Protein AF-0000000073521750 (afdb_homodimer)

pLDDT: mean 80.29, std 22.06, range [26.22, 98.88]

Secondary structure (DSSP, 8-state):
-HHHHHHHHHHHHHHHHHHHHHHHHHHHHHHHTT-S-TT--HHHHHHHHHHHHHHHHHHHHHHHHHHHHHHHHHHHHHHHHHHHHHS--HHHHHHHHHHHHHHHHHHHGGGSSGGG----------/-HHHHHHHHHHHHHHHHHHHHHHHHHHHHHHHTT-S-TT--HHHHHHHHHHHHHHHHHHHHHHHHHHHHHHHHHHHHHHHHHHHHHS--HHHHHHHHHHHHHHHHHHHGGGSSGGGG---------

Sequence (252 aa):
MGTNHQSEGNWTFKHAKLKAKIELMQKNQRNLMGEDLDSMSIKELLNLEQQIETALRRLRLKKDKTLQDKNNLLLKEIKGKEKVVEQPRVDQQTQESMVSFQLNLGLASHVTLGLHKSCSLNWVDPMGTNHQSEGNWTFKHAKLKAKIELMQKNQRNLMGEDLDSMSIKELLNLEQQIETALRRLRLKKDKTLQDKNNLLLKEIKGKEKVVEQPRVDQQTQESMVSFQLNLGLASHVTLGLHKSCSLNWVDP

InterPro domains:
  IPR002487 Transcription factor, K-box [PF01486] (5-76)
  IPR002487 Transcription factor, K-box [PS51297] (8-102)

Structure (mmCIF, N/CA/C/O backbone):
data_AF-0000000073521750-model_v1
#
loop_
_entity.id
_entity.type
_entity.pdbx_description
1 polymer 'K-box domain-containing protein'
#
loop_
_atom_site.group_PDB
_atom_site.id
_atom_site.type_symbol
_atom_site.label_atom_id
_atom_site.label_alt_id
_atom_site.label_comp_id
_atom_site.label_asym_id
_atom_site.label_entity_id
_atom_site.label_seq_id
_atom_site.pdbx_PDB_ins_code
_atom_site.Cartn_x
_atom_site.Cartn_y
_atom_site.Cartn_z
_atom_site.occupancy
_atom_site.B_iso_or_equiv
_atom_site.auth_seq_id
_atom_site.auth_comp_id
_atom_site.auth_asym_id
_atom_site.auth_atom_id
_atom_site.pdbx_PDB_model_num
ATOM 1 N N . MET A 1 1 ? -48 -10.359 0.034 1 41.91 1 MET A N 1
ATOM 2 C CA . MET A 1 1 ? -46.969 -11.141 0.734 1 41.91 1 MET A CA 1
ATOM 3 C C . MET A 1 1 ? -45.688 -11.195 -0.069 1 41.91 1 MET A C 1
ATOM 5 O O . MET A 1 1 ? -44.656 -11.648 0.432 1 41.91 1 MET A O 1
ATOM 9 N N . GLY A 1 2 ? -45.75 -11.094 -1.42 1 52.44 2 GLY A N 1
ATOM 10 C CA . GLY A 1 2 ? -44.719 -11.297 -2.404 1 52.44 2 GLY A CA 1
ATOM 11 C C . GLY A 1 2 ? -43.688 -10.18 -2.43 1 52.44 2 GLY A C 1
ATOM 12 O O . GLY A 1 2 ? -42.531 -10.383 -2.822 1 52.44 2 GLY A O 1
ATOM 13 N N . THR A 1 3 ? -44.188 -9 -2.184 1 54.94 3 THR A N 1
ATOM 14 C CA . THR A 1 3 ? -43.344 -7.812 -2.354 1 54.94 3 THR A CA 1
ATOM 15 C C . THR A 1 3 ? -42.281 -7.742 -1.271 1 54.94 3 THR A C 1
ATOM 17 O O . THR A 1 3 ? -41.156 -7.25 -1.515 1 54.94 3 THR A O 1
ATOM 20 N N . ASN A 1 4 ? -42.719 -8.273 -0.075 1 60.66 4 ASN A N 1
ATOM 21 C CA . ASN A 1 4 ? -41.781 -8.219 1.038 1 60.66 4 ASN A CA 1
ATOM 22 C C . ASN A 1 4 ? -40.594 -9.148 0.815 1 60.66 4 ASN A C 1
ATOM 24 O O . ASN A 1 4 ? -39.469 -8.812 1.181 1 60.66 4 ASN A O 1
ATOM 28 N N . HIS A 1 5 ? -41.031 -10.289 0.204 1 63.75 5 HIS A N 1
ATOM 29 C CA . HIS A 1 5 ? -40 -11.289 -0.043 1 63.75 5 HIS A CA 1
ATOM 30 C C . HIS A 1 5 ? -38.969 -10.789 -1.079 1 63.75 5 HIS A C 1
ATOM 32 O O . HIS A 1 5 ? -37.781 -10.977 -0.916 1 63.75 5 HIS A O 1
ATOM 38 N N . GLN A 1 6 ? -39.625 -10.023 -2.104 1 68.31 6 GLN A N 1
ATOM 39 C CA . GLN A 1 6 ? -38.75 -9.516 -3.17 1 68.31 6 GLN A CA 1
ATOM 40 C C . GLN A 1 6 ? -37.812 -8.445 -2.646 1 68.31 6 GLN A C 1
ATOM 42 O O . GLN A 1 6 ? -36.625 -8.422 -3.016 1 68.31 6 GLN A O 1
ATOM 47 N N . SER A 1 7 ? -38.344 -7.734 -1.596 1 76.81 7 SER A N 1
ATOM 48 C CA . SER A 1 7 ? -37.531 -6.652 -1.062 1 76.81 7 SER A CA 1
ATOM 49 C C . SER A 1 7 ? -36.375 -7.199 -0.209 1 76.81 7 SER A C 1
ATOM 51 O O . SER A 1 7 ? -35.25 -6.738 -0.319 1 76.81 7 SER A O 1
ATOM 53 N N . GLU A 1 8 ? -36.75 -8.258 0.492 1 78.69 8 GLU A N 1
ATOM 54 C CA . GLU A 1 8 ? -35.719 -8.859 1.345 1 78.69 8 GLU A CA 1
ATOM 55 C C . GLU A 1 8 ? -34.625 -9.523 0.512 1 78.69 8 GLU A C 1
ATOM 57 O O . GLU A 1 8 ? -33.469 -9.438 0.846 1 78.69 8 GLU A O 1
ATOM 62 N N . GLY A 1 9 ? -35.094 -10.133 -0.567 1 81.69 9 GLY A N 1
ATOM 63 C CA . GLY A 1 9 ? -34.125 -10.742 -1.476 1 81.69 9 GLY A CA 1
ATOM 64 C C . GLY A 1 9 ? -33.188 -9.742 -2.107 1 81.69 9 GLY A C 1
ATOM 65 O O . GLY A 1 9 ? -31.984 -9.992 -2.199 1 81.69 9 GLY A O 1
ATOM 66 N N . ASN A 1 10 ? -33.781 -8.648 -2.451 1 88.25 10 ASN A N 1
ATOM 67 C CA . ASN A 1 10 ? -32.969 -7.598 -3.037 1 88.25 10 ASN A CA 1
ATOM 68 C C . ASN A 1 10 ? -31.906 -7.105 -2.057 1 88.25 10 ASN A C 1
ATOM 70 O O . ASN A 1 10 ? -30.734 -6.941 -2.426 1 88.25 10 ASN A O 1
ATOM 74 N N . TRP A 1 11 ? -32.25 -6.926 -0.824 1 90.12 11 TRP A N 1
ATOM 75 C CA . TRP A 1 11 ? -31.297 -6.469 0.188 1 90.12 11 TRP A CA 1
ATOM 76 C C . TRP A 1 11 ? -30.234 -7.527 0.463 1 90.12 11 TRP A C 1
ATOM 78 O O . TRP A 1 11 ? -29.078 -7.203 0.694 1 90.12 11 TRP A O 1
ATOM 88 N N . THR A 1 12 ? -30.625 -8.766 0.436 1 89.25 12 THR A N 1
ATOM 89 C CA . THR A 1 12 ? -29.672 -9.852 0.623 1 89.25 12 THR A CA 1
ATOM 90 C C . THR A 1 12 ? -28.641 -9.859 -0.499 1 89.25 12 THR A C 1
ATOM 92 O O . THR A 1 12 ? -27.438 -10.031 -0.247 1 89.25 12 THR A O 1
ATOM 95 N N . PHE A 1 13 ? -29.141 -9.672 -1.676 1 94.44 13 PHE A N 1
ATOM 96 C CA . PHE A 1 13 ? -28.25 -9.617 -2.82 1 94.44 13 PHE A CA 1
ATOM 97 C C . PHE A 1 13 ? -27.281 -8.445 -2.695 1 94.44 13 PHE A C 1
ATOM 99 O O . PHE A 1 13 ? -26.078 -8.594 -2.896 1 94.44 13 PHE A O 1
ATOM 106 N N . LYS A 1 14 ? -27.75 -7.285 -2.348 1 94.88 14 LYS A N 1
ATOM 107 C CA . LYS A 1 14 ? -26.922 -6.105 -2.176 1 94.88 14 LYS A CA 1
ATOM 108 C C . LYS A 1 14 ? -25.859 -6.328 -1.095 1 94.88 14 LYS A C 1
ATOM 110 O O . LYS A 1 14 ? -24.703 -5.945 -1.262 1 94.88 14 LYS A O 1
ATOM 115 N N . HIS A 1 15 ? -26.359 -6.902 -0.009 1 95.25 15 HIS A N 1
ATOM 116 C CA . HIS A 1 15 ? -25.438 -7.207 1.083 1 95.25 15 HIS A CA 1
ATOM 117 C C . HIS A 1 15 ? -24.328 -8.156 0.627 1 95.25 15 HIS A C 1
ATOM 119 O O . HIS A 1 15 ? -23.156 -7.941 0.936 1 95.25 15 HIS A O 1
ATOM 125 N N . ALA A 1 16 ? -24.703 -9.141 -0.102 1 96.62 16 ALA A N 1
ATOM 126 C CA . ALA A 1 16 ? -23.75 -10.117 -0.602 1 96.62 16 ALA A CA 1
ATOM 127 C C . ALA A 1 16 ? -22.734 -9.461 -1.548 1 96.62 16 ALA A C 1
ATOM 129 O O . ALA A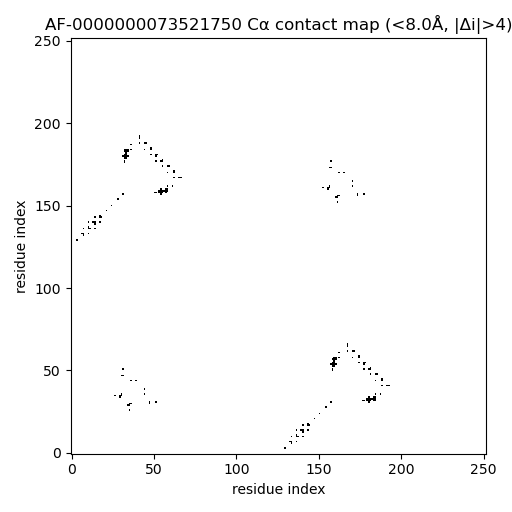 1 16 ? -21.547 -9.781 -1.516 1 96.62 16 ALA A O 1
ATOM 130 N N . LYS A 1 17 ? -23.266 -8.656 -2.332 1 97.5 17 LYS A N 1
ATOM 131 C CA . LYS A 1 17 ? -22.422 -7.945 -3.277 1 97.5 17 LYS A CA 1
ATOM 132 C C . LYS A 1 17 ? -21.391 -7.09 -2.551 1 97.5 17 LYS A C 1
ATOM 134 O O . LYS A 1 17 ? -20.203 -7.098 -2.902 1 97.5 17 LYS A O 1
ATOM 139 N N . LEU A 1 18 ? -21.828 -6.32 -1.503 1 98 18 LEU A N 1
ATOM 140 C CA . LEU A 1 18 ? -20.922 -5.5 -0.722 1 98 18 LEU A CA 1
ATOM 141 C C . LEU A 1 18 ? -19.906 -6.367 0.03 1 98 18 LEU A C 1
ATOM 143 O O . LEU A 1 18 ? -18.734 -6.004 0.153 1 98 18 LEU A O 1
ATOM 147 N N . LYS A 1 19 ? -20.391 -7.41 0.455 1 97.88 19 LYS A N 1
ATOM 148 C CA . LYS A 1 19 ? -19.5 -8.336 1.15 1 97.88 19 LYS A CA 1
ATOM 149 C C . LYS A 1 19 ? -18.391 -8.836 0.225 1 97.88 19 LYS A C 1
ATOM 151 O O . LYS A 1 19 ? -17.219 -8.914 0.624 1 97.88 19 LYS A O 1
ATOM 156 N N . ALA A 1 20 ? -18.688 -9.234 -0.983 1 98.31 20 ALA A N 1
ATOM 157 C CA . ALA A 1 20 ? -17.703 -9.688 -1.966 1 98.31 20 ALA A CA 1
ATOM 158 C C . ALA A 1 20 ? -16.688 -8.586 -2.268 1 98.31 20 ALA A C 1
ATOM 160 O O . ALA A 1 20 ? -15.5 -8.859 -2.414 1 98.31 20 ALA A O 1
ATOM 161 N N . LYS A 1 21 ? -17.172 -7.422 -2.357 1 98.25 21 LYS A N 1
ATOM 162 C CA . LYS A 1 21 ? -16.281 -6.289 -2.621 1 98.25 21 LYS A CA 1
ATOM 163 C C . LYS A 1 21 ? -15.297 -6.082 -1.477 1 98.25 21 LYS A C 1
ATOM 165 O O . LYS A 1 21 ? -14.117 -5.809 -1.709 1 98.25 21 LYS A O 1
ATOM 170 N N . ILE A 1 22 ? -15.773 -6.172 -0.241 1 98.56 22 ILE A N 1
ATOM 171 C CA . ILE A 1 22 ? -14.914 -6.039 0.931 1 98.56 22 ILE A CA 1
ATOM 172 C C . ILE A 1 22 ? -13.82 -7.109 0.897 1 98.56 22 ILE A C 1
ATOM 174 O O . ILE A 1 22 ? -12.656 -6.828 1.176 1 98.56 22 ILE A O 1
ATOM 178 N N . GLU A 1 23 ? -14.141 -8.305 0.522 1 98.25 23 GLU A N 1
ATOM 179 C CA . GLU A 1 23 ? -13.172 -9.398 0.448 1 98.25 23 GLU A CA 1
ATOM 180 C C . GLU A 1 23 ? -12.094 -9.109 -0.594 1 98.25 23 GLU A C 1
ATOM 182 O O . GLU A 1 23 ? -10.914 -9.352 -0.351 1 98.25 23 GLU A O 1
ATOM 187 N N . LEU A 1 24 ? -12.547 -8.602 -1.644 1 98.12 24 LEU A N 1
ATOM 188 C CA . LEU A 1 24 ? -11.602 -8.234 -2.691 1 98.12 24 LEU A CA 1
ATOM 189 C C . LEU A 1 24 ? -10.672 -7.121 -2.219 1 98.12 24 LEU A C 1
ATOM 191 O O . LEU A 1 24 ? -9.461 -7.191 -2.436 1 98.12 24 LEU A O 1
ATOM 195 N N . MET A 1 25 ? -11.227 -6.16 -1.566 1 98.12 25 MET A N 1
ATOM 196 C CA . MET A 1 25 ? -10.445 -5.035 -1.066 1 98.12 25 MET A CA 1
ATOM 197 C C . MET A 1 25 ? -9.461 -5.488 0.008 1 98.12 25 MET A C 1
ATOM 199 O O . MET A 1 25 ? -8.328 -5 0.069 1 98.12 25 MET A O 1
ATOM 203 N N . GLN A 1 26 ? -9.852 -6.371 0.751 1 97.88 26 GLN A N 1
ATOM 204 C CA . GLN A 1 26 ? -8.969 -6.938 1.77 1 97.88 26 GLN A CA 1
ATOM 205 C C . GLN A 1 26 ? -7.793 -7.664 1.134 1 97.88 26 GLN A C 1
ATOM 207 O O . GLN A 1 26 ? -6.652 -7.516 1.58 1 97.88 26 GLN A O 1
ATOM 212 N N . LYS A 1 27 ? -8.117 -8.422 0.167 1 97.94 27 LYS A N 1
ATOM 213 C CA . LYS A 1 27 ? -7.043 -9.109 -0.546 1 97.94 27 LYS A CA 1
ATOM 214 C C . LYS A 1 27 ? -6.062 -8.109 -1.158 1 97.94 27 LYS A C 1
ATOM 216 O O . LYS A 1 27 ? -4.848 -8.266 -1.022 1 97.94 27 LYS A O 1
ATOM 221 N N . ASN A 1 28 ? -6.582 -7.129 -1.772 1 98 28 ASN A N 1
ATOM 222 C CA . ASN A 1 28 ? -5.754 -6.09 -2.373 1 98 28 ASN A CA 1
ATOM 223 C C . ASN A 1 28 ? -4.887 -5.387 -1.329 1 98 28 ASN A C 1
ATOM 225 O O . ASN A 1 28 ? -3.719 -5.086 -1.586 1 98 28 ASN A O 1
ATOM 229 N N . GLN A 1 29 ? -5.547 -5.168 -0.243 1 98.06 29 GLN A N 1
ATOM 230 C CA . GLN A 1 29 ? -4.816 -4.535 0.851 1 98.06 29 GLN A CA 1
ATOM 231 C C . GLN A 1 29 ? -3.666 -5.418 1.327 1 98.06 29 GLN A C 1
ATOM 233 O O . GLN A 1 29 ? -2.566 -4.926 1.591 1 98.06 29 GLN A O 1
ATOM 238 N N . ARG A 1 30 ? -3.932 -6.637 1.448 1 98 30 ARG A N 1
ATOM 239 C CA . ARG A 1 30 ? -2.875 -7.566 1.838 1 98 30 ARG A CA 1
ATOM 240 C C . ARG A 1 30 ? -1.745 -7.574 0.813 1 98 30 ARG A C 1
ATOM 242 O O . ARG A 1 30 ? -0.568 -7.547 1.179 1 98 30 ARG A O 1
ATOM 249 N N . ASN A 1 31 ? -2.061 -7.531 -0.405 1 98.25 31 ASN A N 1
ATOM 250 C CA . ASN A 1 31 ? -1.048 -7.477 -1.453 1 98.25 31 ASN A CA 1
ATOM 251 C C . ASN A 1 31 ? -0.201 -6.211 -1.348 1 98.25 31 ASN A C 1
ATOM 253 O O . ASN A 1 31 ? 1.027 -6.273 -1.423 1 98.25 31 ASN A O 1
ATOM 257 N N . LEU A 1 32 ? -0.86 -5.141 -1.044 1 98.44 32 LEU A N 1
ATOM 258 C CA . LEU A 1 32 ? -0.156 -3.871 -0.894 1 98.44 32 LEU A CA 1
ATOM 259 C C . LEU A 1 32 ? 0.759 -3.898 0.327 1 98.44 32 LEU A C 1
ATOM 261 O O . LEU A 1 32 ? 1.766 -3.188 0.369 1 98.44 32 LEU A O 1
ATOM 265 N N . MET A 1 33 ? 0.442 -4.773 1.24 1 98.12 33 MET A N 1
ATOM 266 C CA . MET A 1 33 ? 1.25 -4.906 2.449 1 98.12 33 MET A CA 1
ATOM 267 C C . MET A 1 33 ? 2.336 -5.961 2.266 1 98.12 33 MET A C 1
ATOM 269 O O . MET A 1 33 ? 3.096 -6.246 3.193 1 98.12 33 MET A O 1
ATOM 273 N N . GLY A 1 34 ? 2.385 -6.508 1.104 1 98.56 34 GLY A N 1
ATOM 274 C CA . GLY A 1 34 ? 3.389 -7.516 0.801 1 98.56 34 GLY A CA 1
ATOM 275 C C . GLY A 1 34 ? 3.016 -8.898 1.297 1 98.56 34 GLY A C 1
ATOM 276 O O . GLY A 1 34 ? 3.889 -9.742 1.517 1 98.56 34 GLY A O 1
ATOM 277 N N . GLU A 1 35 ? 1.748 -9.109 1.551 1 98.06 35 GLU A N 1
ATOM 278 C CA . GLU A 1 35 ? 1.243 -10.398 2.025 1 98.06 35 GLU A CA 1
ATOM 279 C C . GLU A 1 35 ? 0.396 -11.086 0.958 1 98.06 35 GLU A C 1
ATOM 281 O O . GLU A 1 35 ? -0.071 -10.438 0.018 1 98.06 35 GLU A O 1
ATOM 286 N N . ASP A 1 36 ? 0.261 -12.414 1.111 1 97.5 36 ASP A N 1
ATOM 287 C CA . ASP A 1 36 ? -0.593 -13.219 0.246 1 97.5 36 ASP A CA 1
ATOM 288 C C . ASP A 1 36 ? -0.239 -13.008 -1.225 1 97.5 36 ASP A C 1
ATOM 290 O O . ASP A 1 36 ? -1.116 -12.742 -2.047 1 97.5 36 ASP A O 1
ATOM 294 N N . LEU A 1 37 ? 0.976 -13.148 -1.525 1 97.94 37 LEU A N 1
ATOM 295 C CA . LEU A 1 37 ? 1.5 -12.891 -2.861 1 97.94 37 LEU A CA 1
ATOM 296 C C . LEU A 1 37 ? 1.72 -14.188 -3.625 1 97.94 37 LEU A C 1
ATOM 298 O O . LEU A 1 37 ? 2.15 -14.172 -4.781 1 97.94 37 LEU A O 1
ATOM 302 N N . ASP A 1 38 ? 1.383 -15.312 -3.014 1 95.62 38 ASP A N 1
ATOM 303 C CA . ASP A 1 38 ? 1.715 -16.641 -3.537 1 95.62 38 ASP A CA 1
ATOM 304 C C . ASP A 1 38 ? 1.006 -16.891 -4.863 1 95.62 38 ASP A C 1
ATOM 306 O O . ASP A 1 38 ? 1.507 -17.641 -5.707 1 95.62 38 ASP A O 1
ATOM 310 N N . SER A 1 39 ? -0.118 -16.328 -5.027 1 94.19 39 SER A N 1
ATOM 311 C CA . SER A 1 39 ? -0.927 -16.594 -6.215 1 94.19 39 SER A CA 1
ATOM 312 C C . SER A 1 39 ? -0.555 -15.648 -7.352 1 94.19 39 SER A C 1
ATOM 314 O O . SER A 1 39 ? -1.076 -15.766 -8.461 1 94.19 39 SER A O 1
ATOM 316 N N . MET A 1 40 ? 0.388 -14.742 -7.223 1 95.94 40 MET A N 1
ATOM 317 C CA . MET A 1 40 ? 0.701 -13.719 -8.211 1 95.94 40 MET A CA 1
ATOM 318 C C . MET A 1 40 ? 1.825 -14.172 -9.133 1 95.94 40 MET A C 1
ATOM 320 O O . MET A 1 40 ? 2.762 -14.844 -8.695 1 95.94 40 MET A O 1
ATOM 324 N N . SER A 1 41 ? 1.741 -13.75 -10.328 1 96 41 SER A N 1
ATOM 325 C CA . SER A 1 41 ? 2.803 -13.969 -11.305 1 96 41 SER A CA 1
ATOM 326 C C . SER A 1 41 ? 3.938 -12.969 -11.117 1 96 41 SER A C 1
ATOM 328 O O . SER A 1 41 ? 3.781 -11.961 -10.422 1 96 41 SER A O 1
ATOM 330 N N . ILE A 1 42 ? 5.043 -13.203 -11.75 1 96.31 42 ILE A N 1
ATOM 331 C CA . ILE A 1 42 ? 6.199 -12.312 -11.672 1 96.31 42 ILE A CA 1
ATOM 332 C C . ILE A 1 42 ? 5.832 -10.938 -12.234 1 96.31 42 ILE A C 1
ATOM 334 O O . ILE A 1 42 ? 6.262 -9.914 -11.711 1 96.31 42 ILE A O 1
ATOM 338 N N . LYS A 1 43 ? 5.121 -10.984 -13.305 1 97.38 43 LYS A N 1
ATOM 339 C CA . LYS A 1 43 ? 4.684 -9.719 -13.906 1 97.38 43 LYS A CA 1
ATOM 340 C C . LYS A 1 43 ? 3.824 -8.922 -12.93 1 97.38 43 LYS A C 1
ATOM 342 O O . LYS A 1 43 ? 3.998 -7.707 -12.797 1 97.38 43 LYS A O 1
ATOM 347 N N . GLU A 1 44 ? 2.926 -9.617 -12.312 1 97.94 44 GLU A N 1
ATOM 348 C CA . GLU A 1 44 ? 2.076 -8.984 -11.312 1 97.94 44 GLU A CA 1
ATOM 349 C C . GLU A 1 44 ? 2.898 -8.469 -10.133 1 97.94 44 GLU A C 1
ATOM 351 O O . GLU A 1 44 ? 2.631 -7.383 -9.609 1 97.94 44 GLU A O 1
ATOM 356 N N . LEU A 1 45 ? 3.83 -9.164 -9.719 1 98.25 45 LEU A N 1
ATOM 357 C CA . LEU A 1 45 ? 4.719 -8.758 -8.633 1 98.25 45 LEU A CA 1
ATOM 358 C C . LEU A 1 45 ? 5.496 -7.5 -9.016 1 98.25 45 LEU A C 1
ATOM 360 O O . LEU A 1 45 ? 5.621 -6.574 -8.203 1 98.25 45 LEU A O 1
ATOM 364 N N . LEU A 1 46 ? 5.938 -7.492 -10.195 1 98 46 LEU A N 1
ATOM 365 C CA . LEU A 1 46 ? 6.664 -6.328 -10.688 1 98 46 LEU A CA 1
ATOM 366 C C . LEU A 1 46 ? 5.766 -5.098 -10.711 1 98 46 LEU A C 1
ATOM 368 O O . LEU A 1 46 ? 6.188 -4.008 -10.32 1 98 46 LEU A O 1
ATOM 372 N N . ASN A 1 47 ? 4.629 -5.25 -11.219 1 98.5 47 ASN A N 1
ATOM 373 C CA . ASN A 1 47 ? 3.668 -4.152 -11.242 1 98.5 47 ASN A CA 1
ATOM 374 C C . ASN A 1 47 ? 3.352 -3.652 -9.836 1 98.5 47 ASN A C 1
ATOM 376 O O . ASN A 1 47 ? 3.318 -2.443 -9.594 1 98.5 47 ASN A O 1
ATOM 380 N N . LEU A 1 48 ? 3.125 -4.531 -8.969 1 98.5 48 LEU A N 1
ATOM 381 C CA . LEU A 1 48 ? 2.842 -4.188 -7.582 1 98.5 48 LEU A CA 1
ATOM 382 C C . LEU A 1 48 ? 4.02 -3.451 -6.953 1 98.5 48 LEU A C 1
ATOM 384 O O . LEU A 1 48 ? 3.828 -2.473 -6.227 1 98.5 48 LEU A O 1
ATOM 388 N N . GLU A 1 49 ? 5.211 -3.893 -7.199 1 98.69 49 GLU A N 1
ATOM 389 C CA . GLU A 1 49 ? 6.422 -3.238 -6.707 1 98.69 49 GLU A CA 1
ATOM 390 C C . GLU A 1 49 ? 6.5 -1.792 -7.184 1 98.69 49 GLU A C 1
ATOM 392 O O . GLU A 1 49 ? 6.789 -0.888 -6.398 1 98.69 49 GLU A O 1
ATOM 397 N N . GLN A 1 50 ? 6.289 -1.595 -8.422 1 98.69 50 GLN A N 1
ATOM 398 C CA . GLN A 1 50 ? 6.277 -0.246 -8.977 1 98.69 50 GLN A CA 1
ATOM 399 C C . GLN A 1 50 ? 5.223 0.622 -8.297 1 98.69 50 GLN A C 1
ATOM 401 O O . GLN A 1 50 ? 5.465 1.8 -8.023 1 98.69 50 GLN A O 1
ATOM 406 N N . GLN A 1 51 ? 4.074 0.025 -8.086 1 98.69 51 GLN A N 1
ATOM 407 C CA . GLN A 1 51 ? 3 0.752 -7.414 1 98.69 51 GLN A CA 1
ATOM 408 C C . GLN A 1 51 ? 3.416 1.181 -6.012 1 98.69 51 GLN A C 1
ATOM 410 O O . GLN A 1 51 ? 3.254 2.344 -5.637 1 98.69 51 GLN A O 1
ATOM 415 N N . ILE A 1 52 ? 3.984 0.297 -5.238 1 98.81 52 ILE A N 1
ATOM 416 C CA . ILE A 1 52 ? 4.375 0.574 -3.859 1 98.81 52 ILE A CA 1
ATOM 417 C C . ILE A 1 52 ? 5.539 1.564 -3.842 1 98.81 52 ILE A C 1
ATOM 419 O O . ILE A 1 52 ? 5.59 2.453 -2.99 1 98.81 52 ILE A O 1
ATOM 423 N N . GLU A 1 53 ? 6.406 1.499 -4.785 1 98.81 53 GLU A N 1
ATOM 424 C CA . GLU A 1 53 ? 7.5 2.455 -4.906 1 98.81 53 GLU A CA 1
ATOM 425 C C . GLU A 1 53 ? 6.98 3.863 -5.184 1 98.81 53 GLU A C 1
ATOM 427 O O . GLU A 1 53 ? 7.457 4.836 -4.598 1 98.81 53 GLU A O 1
ATOM 432 N N . THR A 1 54 ? 6.055 3.932 -6.105 1 98.88 54 THR A N 1
ATOM 433 C CA . THR A 1 54 ? 5.441 5.219 -6.422 1 98.88 54 THR A CA 1
ATOM 434 C C . THR A 1 54 ? 4.73 5.793 -5.203 1 98.88 54 THR A C 1
ATOM 436 O O . THR A 1 54 ? 4.855 6.984 -4.914 1 98.88 54 THR A O 1
ATOM 439 N N . ALA A 1 55 ? 4.043 4.945 -4.457 1 98.81 55 ALA A N 1
ATOM 440 C CA . ALA A 1 55 ? 3.355 5.359 -3.236 1 98.81 55 ALA A CA 1
ATOM 441 C C . ALA A 1 55 ? 4.344 5.906 -2.209 1 98.81 55 ALA A C 1
ATOM 443 O O . ALA A 1 55 ? 4.102 6.949 -1.6 1 98.81 55 ALA A O 1
ATOM 444 N N . LEU A 1 56 ? 5.395 5.219 -2.043 1 98.75 56 LEU A N 1
ATOM 445 C CA . LEU A 1 56 ? 6.426 5.625 -1.094 1 98.75 56 LEU A CA 1
ATOM 446 C C . LEU A 1 56 ? 7.012 6.977 -1.477 1 98.75 56 LEU A C 1
ATOM 448 O O . LEU A 1 56 ? 7.246 7.824 -0.611 1 98.75 56 LEU A O 1
ATOM 452 N N . ARG A 1 57 ? 7.164 7.164 -2.719 1 98.75 57 ARG A N 1
ATOM 453 C CA . ARG A 1 57 ? 7.676 8.438 -3.215 1 98.75 57 ARG A CA 1
ATOM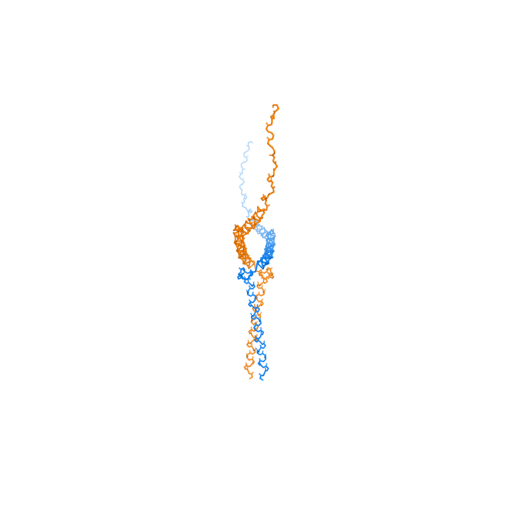 454 C C . ARG A 1 57 ? 6.703 9.57 -2.922 1 98.75 57 ARG A C 1
ATOM 456 O O . ARG A 1 57 ? 7.109 10.648 -2.475 1 98.75 57 ARG A O 1
ATOM 463 N N . ARG A 1 58 ? 5.48 9.352 -3.246 1 98.69 58 ARG A N 1
ATOM 464 C CA . ARG A 1 58 ? 4.449 10.352 -2.984 1 98.69 58 ARG A CA 1
ATOM 465 C C . ARG A 1 58 ? 4.371 10.68 -1.497 1 98.69 58 ARG A C 1
ATOM 467 O O . ARG A 1 58 ? 4.281 11.852 -1.121 1 98.69 58 ARG A O 1
ATOM 474 N N . LEU A 1 59 ? 4.43 9.695 -0.739 1 98.81 59 LEU A N 1
ATOM 475 C CA . LEU A 1 59 ? 4.352 9.859 0.708 1 98.81 59 LEU A CA 1
ATOM 476 C C . LEU A 1 59 ? 5.543 10.656 1.233 1 98.81 59 LEU A C 1
ATOM 478 O O . LEU A 1 59 ? 5.379 11.539 2.08 1 98.81 59 LEU A O 1
ATOM 482 N N . ARG A 1 60 ? 6.699 10.312 0.741 1 98.69 60 ARG A N 1
ATOM 483 C CA . ARG A 1 60 ? 7.906 11.023 1.166 1 98.69 60 ARG A CA 1
ATOM 484 C C . ARG A 1 60 ? 7.855 12.484 0.747 1 98.69 60 ARG A C 1
ATOM 486 O O . ARG A 1 60 ? 8.234 13.375 1.52 1 98.69 60 ARG A O 1
ATOM 493 N N . LEU A 1 61 ? 7.445 12.742 -0.41 1 98.31 61 LEU A N 1
ATOM 494 C CA . LEU A 1 61 ? 7.289 14.117 -0.885 1 98.31 61 LEU A CA 1
ATOM 495 C C . LEU A 1 61 ? 6.336 14.898 0.014 1 98.31 61 LEU A C 1
ATOM 497 O O . LEU A 1 61 ? 6.641 16.016 0.42 1 98.31 61 LEU A O 1
ATOM 501 N N . LYS A 1 62 ? 5.238 14.266 0.324 1 97.88 62 LYS A N 1
ATOM 502 C CA . LYS A 1 62 ? 4.254 14.898 1.201 1 97.88 62 LYS A CA 1
ATOM 503 C C . LYS A 1 62 ? 4.824 15.117 2.6 1 97.88 62 LYS A C 1
ATOM 505 O O . LYS A 1 62 ? 4.633 16.172 3.199 1 97.88 62 LYS A O 1
ATOM 510 N N . LYS A 1 63 ? 5.484 14.117 3.113 1 98 63 LYS A N 1
ATOM 511 C CA . LYS A 1 63 ? 6.125 14.195 4.422 1 98 63 LYS A CA 1
ATOM 512 C C . LYS A 1 63 ? 7.129 15.344 4.477 1 98 63 LYS A C 1
ATOM 514 O O . LYS A 1 63 ? 7.105 16.156 5.41 1 98 63 LYS A O 1
ATOM 519 N N . ASP A 1 64 ? 7.91 15.469 3.447 1 97.75 64 ASP A N 1
ATOM 520 C CA . ASP A 1 64 ? 8.93 16.516 3.375 1 97.75 64 ASP A CA 1
ATOM 521 C C . ASP A 1 64 ? 8.281 17.906 3.322 1 97.75 64 ASP A C 1
ATOM 523 O O . ASP A 1 64 ? 8.711 18.828 4.023 1 97.75 64 ASP A O 1
ATOM 527 N N . LYS A 1 65 ? 7.305 18.016 2.57 1 97.75 65 LYS A N 1
ATOM 528 C CA . LYS A 1 65 ? 6.594 19.281 2.457 1 97.75 65 LYS A CA 1
ATOM 529 C C . LYS A 1 65 ? 5.965 19.688 3.789 1 97.75 65 LYS A C 1
ATOM 531 O O . LYS A 1 65 ? 6.055 20.844 4.203 1 97.75 65 LYS A O 1
ATOM 536 N N . THR A 1 66 ? 5.352 18.719 4.402 1 97 66 THR A N 1
ATOM 537 C CA . THR A 1 66 ? 4.695 18.969 5.676 1 97 66 THR A CA 1
ATOM 538 C C . THR A 1 66 ? 5.707 19.422 6.73 1 97 66 THR A C 1
ATOM 540 O O . THR A 1 66 ? 5.453 20.359 7.484 1 97 66 THR A O 1
ATOM 543 N N . LEU A 1 67 ? 6.863 18.844 6.746 1 96.38 67 LEU A N 1
ATOM 544 C CA . LEU A 1 67 ? 7.945 19.188 7.664 1 96.38 67 LEU A CA 1
ATOM 545 C C . LEU A 1 67 ? 8.492 20.578 7.348 1 96.38 67 LEU A C 1
ATOM 547 O O . LEU A 1 67 ? 8.727 21.375 8.258 1 96.38 67 LEU A O 1
ATOM 551 N N . GLN A 1 68 ? 8.688 20.859 6.188 1 97.69 68 GLN A N 1
ATOM 552 C CA . GLN A 1 68 ? 9.164 22.172 5.766 1 97.69 68 GLN A CA 1
ATOM 553 C C . GLN A 1 68 ? 8.195 23.281 6.172 1 97.69 68 GLN A C 1
ATOM 555 O O . GLN A 1 68 ? 8.609 24.312 6.68 1 97.69 68 GLN A O 1
ATOM 560 N N . ASP A 1 69 ? 6.906 23.047 5.934 1 96.88 69 ASP A N 1
ATOM 561 C CA . ASP A 1 69 ? 5.875 24 6.316 1 96.88 69 ASP A CA 1
ATOM 562 C C . ASP A 1 69 ? 5.895 24.266 7.824 1 96.88 69 ASP A C 1
ATOM 564 O O . ASP A 1 69 ? 5.789 25.406 8.266 1 96.88 69 ASP A O 1
ATOM 568 N N . LYS A 1 70 ? 6.078 23.266 8.562 1 95.88 70 LYS A N 1
ATOM 569 C CA . LYS A 1 70 ? 6.156 23.391 10.016 1 95.88 70 LYS A CA 1
ATOM 570 C C . LYS A 1 70 ? 7.398 24.172 10.43 1 95.88 70 LYS A C 1
ATOM 572 O O . LYS A 1 70 ? 7.324 25.047 11.305 1 95.88 70 LYS A O 1
ATOM 577 N N . ASN A 1 71 ? 8.461 23.953 9.875 1 98 71 ASN A N 1
ATOM 578 C CA . ASN A 1 71 ? 9.703 24.672 10.141 1 98 71 ASN A CA 1
ATOM 579 C C . ASN A 1 71 ? 9.57 26.156 9.805 1 98 71 ASN A C 1
ATOM 581 O O . ASN A 1 71 ? 9.992 27.016 10.586 1 98 71 ASN A O 1
ATOM 585 N N . ASN A 1 72 ? 8.938 26.438 8.68 1 97.62 72 ASN A N 1
ATOM 586 C CA . ASN A 1 72 ? 8.719 27.828 8.273 1 97.62 72 ASN A CA 1
ATOM 587 C C . ASN A 1 72 ? 7.816 28.562 9.258 1 97.62 72 ASN A C 1
ATOM 589 O O . ASN A 1 72 ? 8.07 29.719 9.594 1 97.62 72 ASN A O 1
ATOM 593 N N . LEU A 1 73 ? 6.828 27.859 9.695 1 96.44 73 LEU A N 1
ATOM 594 C CA . LEU A 1 73 ? 5.918 28.453 10.664 1 96.44 73 LEU A CA 1
ATOM 595 C C . LEU A 1 73 ? 6.641 28.75 11.977 1 96.44 73 LEU A C 1
ATOM 597 O O . LEU A 1 73 ? 6.465 29.828 12.555 1 96.44 73 LEU A O 1
ATOM 601 N N . LEU A 1 74 ? 7.469 27.828 12.406 1 96.75 74 LEU A N 1
ATOM 602 C CA . LEU A 1 74 ? 8.25 28 13.625 1 96.75 74 LEU A CA 1
ATOM 603 C C . LEU A 1 74 ? 9.25 29.141 13.469 1 96.75 74 LEU A C 1
ATOM 605 O O . LEU A 1 74 ? 9.438 29.938 14.391 1 96.75 74 LEU A O 1
ATOM 609 N N . LEU A 1 75 ? 9.844 29.25 12.305 1 96.81 75 LEU A N 1
ATOM 610 C CA . LEU A 1 75 ? 10.805 30.312 12.016 1 96.81 75 LEU A CA 1
ATOM 611 C C . LEU A 1 75 ? 10.133 31.672 12.062 1 96.81 75 LEU A C 1
ATOM 613 O O . LEU A 1 75 ? 10.688 32.625 12.617 1 96.81 75 LEU A O 1
ATOM 617 N N . LYS A 1 76 ? 8.977 31.781 11.586 1 96.31 76 LYS A N 1
ATOM 618 C CA . LYS A 1 76 ? 8.219 33.031 11.609 1 96.31 76 LYS A CA 1
ATOM 619 C C . LYS A 1 76 ? 7.859 33.438 13.039 1 96.31 76 LYS A C 1
ATOM 621 O O . LYS A 1 76 ? 7.93 34.625 13.391 1 96.31 76 LYS A O 1
ATOM 626 N N . GLU A 1 77 ? 7.539 32.5 13.82 1 95 77 GLU A N 1
ATOM 627 C CA . GLU A 1 77 ? 7.191 32.75 15.219 1 95 77 GLU A CA 1
ATOM 628 C C . GLU A 1 77 ? 8.398 33.25 16 1 95 77 GLU A C 1
ATOM 630 O O . GLU A 1 77 ? 8.281 34.188 16.797 1 95 77 GLU A O 1
ATOM 635 N N . ILE A 1 78 ? 9.531 32.688 15.797 1 94.81 78 ILE A N 1
ATOM 636 C CA . ILE A 1 78 ? 10.773 33.062 16.469 1 94.81 78 ILE A CA 1
ATOM 637 C C . ILE A 1 78 ? 11.164 34.469 16.047 1 94.81 78 ILE A C 1
ATOM 639 O O . ILE A 1 78 ? 11.523 35.312 16.906 1 94.81 78 ILE A O 1
ATOM 643 N N . LYS A 1 79 ? 10.984 34.875 14.82 1 93.5 79 LYS A N 1
ATOM 644 C CA . LYS A 1 79 ? 11.297 36.188 14.305 1 93.5 79 LYS A CA 1
ATOM 645 C C . LYS A 1 79 ? 10.375 37.25 14.906 1 93.5 79 LYS A C 1
ATOM 647 O O . LYS A 1 79 ? 10.812 38.344 15.227 1 93.5 79 LYS A O 1
ATOM 652 N N . GLY A 1 80 ? 9.172 36.906 15.016 1 90.19 80 GLY A N 1
ATOM 653 C CA . GLY A 1 80 ? 8.219 37.812 15.633 1 90.19 80 GLY A CA 1
ATOM 654 C C . GLY A 1 80 ? 8.516 38.094 17.094 1 90.19 80 GLY A C 1
ATOM 655 O O . GLY A 1 80 ? 8.422 39.219 17.562 1 90.19 80 GLY A O 1
ATOM 656 N N . LYS A 1 81 ? 8.953 37.031 17.828 1 90.12 81 LYS A N 1
ATOM 657 C CA . LYS A 1 81 ? 9.281 37.156 19.25 1 90.12 81 LYS A CA 1
ATOM 658 C C . LYS A 1 81 ? 10.586 37.938 19.438 1 90.12 81 LYS A C 1
ATOM 660 O O . LYS A 1 81 ? 10.734 38.688 20.406 1 90.12 81 LYS A O 1
ATOM 665 N N . GLU A 1 82 ? 11.547 37.656 18.516 1 87.12 82 GLU A N 1
ATOM 666 C CA . GLU A 1 82 ? 12.812 38.375 18.547 1 87.12 82 GLU A CA 1
ATOM 667 C C . GLU A 1 82 ? 12.594 39.875 18.344 1 87.12 82 GLU A C 1
ATOM 669 O O . GLU A 1 82 ? 13.234 40.688 19 1 87.12 82 GLU A O 1
ATOM 674 N N . LYS A 1 83 ? 11.773 40.406 17.5 1 84.31 83 LYS A N 1
ATOM 675 C CA . LYS A 1 83 ? 11.445 41.812 17.234 1 84.31 83 LYS A CA 1
ATOM 676 C C . LYS A 1 83 ? 10.812 42.469 18.469 1 84.31 83 LYS A C 1
ATOM 678 O O . LYS A 1 83 ? 11.078 43.625 18.766 1 84.31 83 LYS A O 1
ATOM 683 N N . VAL A 1 84 ? 10.039 41.688 19.156 1 76.5 84 VAL A N 1
ATOM 684 C CA . VAL A 1 84 ? 9.391 42.219 20.359 1 76.5 84 VAL A CA 1
ATOM 685 C C . VAL A 1 84 ? 10.422 42.438 21.469 1 76.5 84 VAL A C 1
ATOM 687 O O . VAL A 1 84 ? 10.383 43.438 22.172 1 76.5 84 VAL A O 1
ATOM 690 N N . VAL A 1 85 ? 11.391 41.531 21.578 1 73.5 85 VAL A N 1
ATOM 691 C CA . VAL A 1 85 ? 12.43 41.625 22.609 1 73.5 85 VAL A CA 1
ATOM 692 C C . VAL A 1 85 ? 13.391 42.75 22.266 1 73.5 85 VAL A C 1
ATOM 694 O O . VAL A 1 85 ? 13.875 43.469 23.156 1 73.5 85 VAL A O 1
ATOM 697 N N . GLU A 1 86 ? 13.656 43 20.984 1 71.44 86 GLU A N 1
ATOM 698 C CA . GLU A 1 86 ? 14.523 44.094 20.547 1 71.44 86 GLU A CA 1
ATOM 699 C C . GLU A 1 86 ? 13.867 45.438 20.766 1 71.44 86 GLU A C 1
ATOM 701 O O . GLU A 1 86 ? 14.547 46.469 20.922 1 71.44 86 GLU A O 1
ATOM 706 N N . GLN A 1 87 ? 12.594 45.625 20.75 1 65.69 87 GLN A N 1
ATOM 707 C CA . GLN A 1 87 ? 11.969 46.906 21.094 1 65.69 87 GLN A CA 1
ATOM 708 C C . GLN A 1 87 ? 12.258 47.281 22.547 1 65.69 87 GLN A C 1
ATOM 710 O O . GLN A 1 87 ? 11.945 46.5 23.469 1 65.69 87 GLN A O 1
ATOM 715 N N . PRO A 1 88 ? 13.297 48.062 22.859 1 58.5 88 PRO A N 1
ATOM 716 C CA . PRO A 1 88 ? 13.766 48.469 24.188 1 58.5 88 PRO A CA 1
ATOM 717 C C . PRO A 1 88 ? 12.625 48.688 25.172 1 58.5 88 PRO A C 1
ATOM 719 O O . PRO A 1 88 ? 11.531 49.094 24.766 1 58.5 88 PRO A O 1
ATOM 722 N N . ARG A 1 89 ? 12.578 47.969 26.25 1 60.31 89 ARG A N 1
ATOM 723 C CA . ARG A 1 89 ? 11.82 48.344 27.438 1 60.31 89 ARG A CA 1
ATOM 724 C C . ARG A 1 89 ? 11.875 49.844 27.656 1 60.31 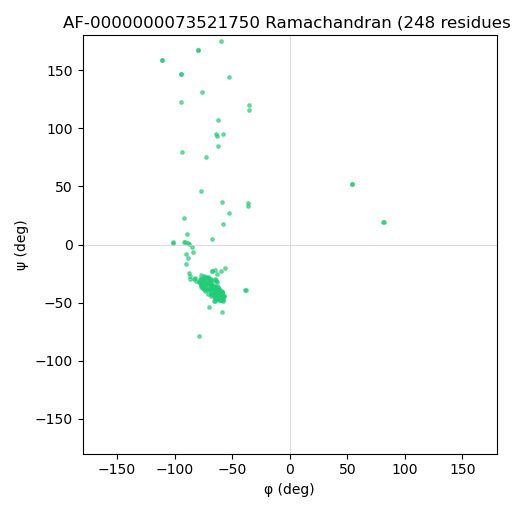89 ARG A C 1
ATOM 726 O O . ARG A 1 89 ? 12.641 50.344 28.484 1 60.31 89 ARG A O 1
ATOM 733 N N . VAL A 1 90 ? 11.922 50.625 26.672 1 58.56 90 VAL A N 1
ATOM 734 C CA . VAL A 1 90 ? 11.898 52.062 26.859 1 58.56 90 VAL A CA 1
ATOM 735 C C . VAL A 1 90 ? 10.938 52.438 28 1 58.56 90 VAL A C 1
ATOM 737 O O . VAL A 1 90 ? 11.211 53.344 28.781 1 58.56 90 VAL A O 1
ATOM 740 N N . ASP A 1 91 ? 9.852 51.75 28.031 1 59.25 91 ASP A N 1
ATOM 741 C CA . ASP A 1 91 ? 8.922 52.156 29.094 1 59.25 91 ASP A CA 1
ATOM 742 C C . ASP A 1 91 ? 9.523 51.906 30.469 1 59.25 91 ASP A C 1
ATOM 744 O O . ASP A 1 91 ? 9.328 52.688 31.391 1 59.25 91 ASP A O 1
ATOM 748 N N . GLN A 1 92 ? 10.32 50.938 30.625 1 62.34 92 GLN A N 1
ATOM 749 C CA . GLN A 1 92 ? 10.891 50.625 31.938 1 62.34 92 GLN A CA 1
ATOM 750 C C . GLN A 1 92 ? 12.117 51.5 32.219 1 62.34 92 GLN A C 1
ATOM 752 O O . GLN A 1 92 ? 12.367 51.875 33.344 1 62.34 92 GLN A O 1
ATOM 757 N N . GLN A 1 93 ? 12.797 51.875 31.125 1 63.78 93 GLN A N 1
ATOM 758 C CA . GLN A 1 93 ? 13.953 52.719 31.312 1 63.78 93 GLN A CA 1
ATOM 759 C C . GLN A 1 93 ? 13.523 54.188 31.578 1 63.78 93 GLN A C 1
ATOM 761 O O . GLN A 1 93 ? 14.133 54.875 32.375 1 63.78 93 GLN A O 1
ATOM 766 N N . THR A 1 94 ? 12.477 54.656 30.953 1 66.19 94 THR A N 1
ATOM 767 C CA . THR A 1 94 ? 11.969 55.969 31.25 1 66.19 94 THR A CA 1
ATOM 768 C C . THR A 1 94 ? 11.391 56.031 32.656 1 66.19 94 THR A C 1
ATOM 770 O O . THR A 1 94 ? 11.555 57.031 33.375 1 66.19 94 THR A O 1
ATOM 773 N N . GLN A 1 95 ? 10.852 54.969 33.094 1 65.81 95 GLN A N 1
ATOM 774 C CA . GLN A 1 95 ? 10.312 54.938 34.438 1 65.81 95 GLN A CA 1
ATOM 775 C C . GLN A 1 95 ? 11.43 54.844 35.469 1 65.81 95 GLN A C 1
ATOM 777 O O . GLN A 1 95 ? 11.367 55.469 36.531 1 65.81 95 GLN A O 1
ATOM 782 N N . GLU A 1 96 ? 12.508 54.188 35.156 1 73.12 96 GLU A N 1
ATOM 783 C CA . GLU A 1 96 ? 13.625 54.094 36.094 1 73.12 96 GLU A CA 1
ATOM 784 C C . GLU A 1 96 ? 14.445 55.375 36.125 1 73.12 96 GLU A C 1
ATOM 786 O O . GLU A 1 96 ? 14.922 55.781 37.188 1 73.12 96 GLU A O 1
ATOM 791 N N . SER A 1 97 ? 14.445 56 35.031 1 72.25 97 SER A N 1
ATOM 792 C CA . SER A 1 97 ? 15.141 57.281 34.969 1 72.25 97 SER A CA 1
ATOM 793 C C . SER A 1 97 ? 14.344 58.375 35.688 1 72.25 97 SER A C 1
ATOM 795 O O . SER A 1 97 ? 14.914 59.219 36.375 1 72.25 97 SER A O 1
ATOM 797 N N . MET A 1 98 ? 13.07 58.375 35.719 1 71.69 98 MET A N 1
ATOM 798 C CA . MET A 1 98 ? 12.219 59.344 36.375 1 71.69 98 MET A CA 1
ATOM 799 C C . MET A 1 98 ? 12.211 59.094 37.906 1 71.69 98 MET A C 1
ATOM 801 O O . MET A 1 98 ? 12.234 60.062 38.688 1 71.69 98 MET A O 1
ATOM 805 N N . VAL A 1 99 ? 12.328 57.906 38.281 1 73.19 99 VAL A N 1
ATOM 806 C CA . VAL A 1 99 ? 12.359 57.562 39.688 1 73.19 99 VAL A CA 1
ATOM 807 C C . VAL A 1 99 ? 13.727 57.906 40.281 1 73.19 99 VAL A C 1
ATOM 809 O O . VAL A 1 99 ? 13.82 58.375 41.406 1 73.19 99 VAL A O 1
ATOM 812 N N . SER A 1 100 ? 14.781 57.75 39.562 1 74.06 100 SER A N 1
ATOM 813 C CA . SER A 1 100 ? 16.125 58.094 40.031 1 74.06 100 SER A CA 1
ATOM 814 C C . SER A 1 100 ? 16.297 59.625 40.094 1 74.06 100 SER A C 1
ATOM 816 O O . SER A 1 100 ? 16.953 60.125 41 1 74.06 100 SER A O 1
ATOM 818 N N . PHE A 1 101 ? 15.578 60.375 39.25 1 72.44 101 PHE A N 1
ATOM 819 C CA . PHE A 1 101 ? 15.609 61.812 39.25 1 72.44 101 PHE A CA 1
ATOM 820 C C . PHE A 1 101 ? 14.805 62.375 40.438 1 72.44 101 PHE A C 1
ATOM 822 O O . PHE A 1 101 ? 15.227 63.312 41.094 1 72.44 101 PHE A O 1
ATOM 829 N N . GLN A 1 102 ? 13.734 61.844 40.844 1 70.88 102 GLN A N 1
ATOM 830 C CA . GLN A 1 102 ? 12.906 62.281 41.969 1 70.88 102 GLN A CA 1
ATOM 831 C C . GLN A 1 102 ? 13.586 62 43.281 1 70.88 102 GLN A C 1
ATOM 833 O O . GLN A 1 102 ? 13.508 62.812 44.219 1 70.88 102 GLN A O 1
ATOM 838 N N . LEU A 1 103 ? 14.383 61 43.312 1 73.12 103 LEU A N 1
ATOM 839 C CA . LEU A 1 103 ? 15.109 60.656 44.531 1 73.12 103 LEU A CA 1
ATOM 840 C C . LEU A 1 103 ? 16.312 61.562 44.719 1 73.12 103 LEU A C 1
ATOM 842 O O . LEU A 1 103 ? 16.641 61.969 45.844 1 73.12 103 LEU A O 1
ATOM 846 N N . ASN A 1 104 ? 16.969 62.031 43.688 1 74 104 ASN A N 1
ATOM 847 C CA . ASN A 1 104 ? 18.109 62.938 43.781 1 74 104 ASN A CA 1
ATOM 848 C C . ASN A 1 104 ? 17.688 64.375 44.125 1 74 104 ASN A C 1
ATOM 850 O O . ASN A 1 104 ? 18.391 65.062 44.812 1 74 104 ASN A O 1
ATOM 854 N N . LEU A 1 105 ? 16.531 64.812 43.781 1 66.25 105 LEU A N 1
ATOM 855 C CA . LEU A 1 105 ? 16 66.125 44.125 1 66.25 105 LEU A CA 1
ATOM 856 C C . LEU A 1 105 ? 15.586 66.188 45.594 1 66.25 105 LEU A C 1
ATOM 858 O O . LEU A 1 105 ? 15.75 67.188 46.25 1 66.25 105 LEU A O 1
ATOM 862 N N . GLY A 1 106 ? 15.203 65.188 46.125 1 63.5 106 GLY A N 1
ATOM 863 C CA . GLY A 1 106 ? 14.836 65.125 47.531 1 63.5 106 GLY A CA 1
ATOM 864 C C . GLY A 1 106 ? 16.031 65.125 48.469 1 63.5 106 GLY A C 1
ATOM 865 O O . GLY A 1 106 ? 15.992 65.75 49.531 1 63.5 106 GLY A O 1
ATOM 866 N N . LEU A 1 107 ? 17.125 64.625 48.062 1 61.5 107 LEU A N 1
ATOM 867 C CA . LEU A 1 107 ? 18.297 64.562 48.938 1 61.5 107 LEU A CA 1
ATOM 868 C C . LEU A 1 107 ? 19.125 65.812 48.875 1 61.5 107 LEU A C 1
ATOM 870 O O . LEU A 1 107 ? 19.75 66.188 49.875 1 61.5 107 LEU A O 1
ATOM 874 N N . ALA A 1 108 ? 19.125 66.625 47.844 1 61.34 108 ALA A N 1
ATOM 875 C CA . ALA A 1 108 ? 19.938 67.875 47.781 1 61.34 108 ALA A CA 1
ATOM 876 C C . ALA A 1 108 ? 19.391 68.938 48.688 1 61.34 108 ALA A C 1
ATOM 878 O O . ALA A 1 108 ? 20.109 69.875 49.062 1 61.34 108 ALA A O 1
ATOM 879 N N . SER A 1 109 ? 18.219 69.062 49 1 57.44 109 SER A N 1
ATOM 880 C CA . SER A 1 109 ? 17.719 70.125 49.844 1 57.44 109 SER A CA 1
ATOM 881 C C . SER A 1 109 ? 18.297 70.062 51.25 1 57.44 109 SER A C 1
ATOM 883 O O . SER A 1 109 ? 18.375 71.062 51.969 1 57.44 109 SER A O 1
ATOM 885 N N . HIS A 1 110 ? 18.703 68.938 51.719 1 52.28 110 HIS A N 1
ATOM 886 C CA . HIS A 1 110 ? 19.078 68.938 53.125 1 52.28 110 HIS A CA 1
ATOM 887 C C . HIS A 1 110 ? 20.547 69.312 53.312 1 52.28 110 HIS A C 1
ATOM 889 O O . HIS A 1 110 ? 21.062 69.25 54.438 1 52.28 110 HIS A O 1
ATOM 895 N N . VAL A 1 111 ? 21.375 69.375 52.312 1 51.16 111 VAL A N 1
ATOM 896 C CA . VAL A 1 111 ? 22.797 69.438 52.656 1 51.16 111 VAL A CA 1
ATOM 897 C C . VAL A 1 111 ? 23.188 70.875 52.938 1 51.16 111 VAL A C 1
ATOM 899 O O . VAL A 1 111 ? 24.375 71.188 53.094 1 51.16 111 VAL A O 1
ATOM 902 N N . THR A 1 112 ? 22.484 72 52.875 1 45.16 112 THR A N 1
ATOM 903 C CA . THR A 1 112 ? 23.047 73.312 53 1 45.16 112 THR A CA 1
ATOM 904 C C . THR A 1 112 ? 23.75 73.5 54.344 1 45.16 112 THR A C 1
ATOM 906 O O . THR A 1 112 ? 24.531 74.438 54.531 1 45.16 112 THR A O 1
ATOM 909 N N . LEU A 1 113 ? 23.234 73.188 55.406 1 38.88 113 LEU A N 1
ATOM 910 C CA . LEU A 1 113 ? 23.438 74.125 56.531 1 38.88 113 LEU A CA 1
ATOM 911 C C . LEU A 1 113 ? 24.891 74.062 57 1 38.88 113 LEU A C 1
ATOM 913 O O . LEU A 1 113 ? 25.312 75 57.75 1 38.88 113 LEU A O 1
ATOM 917 N N . GLY A 1 114 ? 25.609 73 57.156 1 37.25 114 GLY A N 1
ATOM 918 C CA . GLY A 1 114 ? 26.375 73 58.406 1 37.25 114 GLY A CA 1
ATOM 919 C C . GLY A 1 114 ? 27.75 73.625 58.25 1 37.25 114 GLY A C 1
ATOM 920 O O . GLY A 1 114 ? 28.531 73.688 59.188 1 37.25 114 GLY A O 1
ATOM 921 N N . LEU A 1 115 ? 28.312 73.812 57.031 1 38.59 115 LEU A N 1
ATOM 922 C CA . LEU A 1 115 ? 29.766 73.688 57.188 1 38.59 115 LEU A CA 1
ATOM 923 C C . LEU A 1 115 ? 30.375 75.062 57.531 1 38.59 115 LEU A C 1
ATOM 925 O O . LEU A 1 115 ? 31.594 75.188 57.469 1 38.59 115 LEU A O 1
ATOM 929 N N . HIS A 1 116 ? 29.703 76.062 57.812 1 37.53 116 HIS A N 1
ATOM 930 C CA . HIS A 1 116 ? 30.5 77.312 57.75 1 37.53 116 HIS A CA 1
ATOM 931 C C . HIS A 1 116 ? 31.719 77.25 58.656 1 37.53 116 HIS A C 1
ATOM 933 O O . HIS A 1 116 ? 32.562 78.125 58.656 1 37.53 116 HIS A O 1
ATOM 939 N N . LYS A 1 117 ? 31.922 76.5 59.625 1 33.94 117 LYS A N 1
ATOM 940 C CA . LYS A 1 117 ? 32.688 77.188 60.688 1 33.94 117 LYS A CA 1
ATOM 941 C C . LYS A 1 117 ? 34.125 77.438 60.25 1 33.94 117 LYS A C 1
ATOM 943 O O . LYS A 1 117 ? 34.719 78.438 60.531 1 33.94 117 LYS A O 1
ATOM 948 N N . SER A 1 118 ? 35.062 76.438 59.75 1 33.16 118 SER A N 1
ATOM 949 C CA . SER A 1 118 ? 36.312 76.438 60.5 1 33.16 118 SER A CA 1
ATOM 950 C C . SER A 1 118 ? 37.344 77.312 59.844 1 33.16 118 SER A C 1
ATOM 952 O O . SER A 1 118 ? 37.75 77.062 58.688 1 33.16 118 SER A O 1
ATOM 954 N N . CYS A 1 119 ? 37.375 78.688 59.969 1 35.31 119 CYS A N 1
ATOM 955 C CA . CYS A 1 119 ? 38.219 79.812 59.594 1 35.31 119 CYS A CA 1
ATOM 956 C C . CYS A 1 119 ? 39.656 79.625 60.031 1 35.31 119 CYS A C 1
ATOM 958 O O . CYS A 1 119 ? 40.438 80.562 60.094 1 35.31 119 CYS A O 1
ATOM 960 N N . SER A 1 120 ? 40.281 78.438 60.219 1 31.25 120 SER A N 1
ATOM 961 C CA . SER A 1 120 ? 41.469 78.562 61.031 1 31.25 120 SER A CA 1
ATOM 962 C C . SER A 1 120 ? 42.656 79.125 60.25 1 31.25 120 SER A C 1
ATOM 964 O O . SER A 1 120 ? 43.719 79.375 60.781 1 31.25 120 SER A O 1
ATOM 966 N N . LEU A 1 121 ? 42.906 79 58.938 1 31.09 121 LEU A N 1
ATOM 967 C CA . LEU A 1 121 ? 44.281 78.75 58.594 1 31.09 121 LEU A CA 1
ATOM 968 C C . LEU A 1 121 ? 45.125 80 58.688 1 31.09 121 LEU A C 1
ATOM 970 O O . LEU A 1 121 ? 44.656 81.125 58.344 1 31.09 121 LEU A O 1
ATOM 974 N N . ASN A 1 122 ? 46.312 79.938 59.375 1 34.94 122 ASN A N 1
ATOM 975 C CA . ASN A 1 122 ? 47.562 80.562 59.844 1 34.94 122 ASN A CA 1
ATOM 976 C C . ASN A 1 122 ? 48.406 81.062 58.656 1 34.94 122 ASN A C 1
ATOM 978 O O . ASN A 1 122 ? 48.719 80.25 57.75 1 34.94 122 ASN A O 1
ATOM 982 N N . TRP A 1 123 ? 48.375 82.188 58.25 1 31.62 123 TRP A N 1
ATOM 983 C CA . TRP A 1 123 ? 49.062 83 57.25 1 31.62 123 TRP A CA 1
ATOM 984 C C . TRP A 1 123 ? 50.562 83.062 57.5 1 31.62 123 TRP A C 1
ATOM 986 O O . TRP A 1 123 ? 51.312 83.688 56.781 1 31.62 123 TRP A O 1
ATOM 996 N N . VAL A 1 124 ? 51.375 82.062 57.969 1 34.12 124 VAL A N 1
ATOM 997 C CA . VAL A 1 124 ? 52.781 82.375 58.25 1 34.12 124 VAL A CA 1
ATOM 998 C C . VAL A 1 124 ? 53.5 82.812 56.969 1 34.12 124 VAL A C 1
ATOM 1000 O O . VAL A 1 124 ? 53.469 82.125 55.969 1 34.12 124 VAL A O 1
ATOM 1003 N N . ASP A 1 125 ? 53.812 84 56.781 1 34.03 125 ASP A N 1
ATOM 1004 C CA . ASP A 1 125 ? 54.531 84.812 55.812 1 34.03 125 ASP A CA 1
ATOM 1005 C C . ASP A 1 125 ? 56 84.375 55.75 1 34.03 125 ASP A C 1
ATOM 1007 O O . ASP A 1 125 ? 56.656 84.188 56.781 1 34.03 125 ASP A O 1
ATOM 1011 N N . PRO A 1 126 ? 56.719 83.312 55 1 29.53 126 PRO A N 1
ATOM 1012 C CA . PRO A 1 126 ? 58.094 83.688 54.719 1 29.53 126 PRO A CA 1
ATOM 1013 C C . PRO A 1 126 ? 58.219 85.062 54 1 29.53 126 PRO A C 1
ATOM 1015 O O . PRO A 1 126 ? 57.281 85.5 53.375 1 29.53 126 PRO A O 1
ATOM 1018 N N . MET B 1 1 ? -47.562 -7.734 9.562 1 43.38 1 MET B N 1
ATOM 1019 C CA . MET B 1 1 ? -47.062 -6.66 8.703 1 43.38 1 MET B CA 1
ATOM 1020 C C . MET B 1 1 ? -45.75 -6.121 9.219 1 43.38 1 MET B C 1
ATOM 1022 O O . MET B 1 1 ? -45.031 -5.391 8.508 1 43.38 1 MET B O 1
ATOM 1026 N N . GLY B 1 2 ? -45.5 -6.176 10.555 1 52.72 2 GLY B N 1
ATOM 1027 C CA . GLY B 1 2 ? -44.406 -5.574 11.32 1 52.72 2 GLY B CA 1
ATOM 1028 C C . GLY B 1 2 ? -43.062 -6.262 11.094 1 52.72 2 GLY B C 1
ATOM 1029 O O . GLY B 1 2 ? -42 -5.641 11.242 1 52.72 2 GLY B O 1
ATOM 1030 N N . THR B 1 3 ? -43.156 -7.547 10.898 1 54.97 3 THR B N 1
ATOM 1031 C CA . THR B 1 3 ? -41.969 -8.359 10.852 1 54.97 3 THR B CA 1
ATOM 1032 C C . THR B 1 3 ? -41.156 -8.055 9.594 1 54.97 3 THR B C 1
ATOM 1034 O O . THR B 1 3 ? -39.906 -8.094 9.609 1 54.97 3 THR B O 1
ATOM 1037 N N . ASN B 1 4 ? -42 -7.734 8.516 1 60.69 4 ASN B N 1
ATOM 1038 C CA . ASN B 1 4 ? -41.312 -7.473 7.25 1 60.69 4 ASN B CA 1
ATOM 1039 C C . ASN B 1 4 ? -40.531 -6.176 7.297 1 60.69 4 ASN B C 1
ATOM 1041 O O . ASN B 1 4 ? -39.438 -6.086 6.727 1 60.69 4 ASN B O 1
ATOM 1045 N N . HIS B 1 5 ? -41.219 -5.25 8.031 1 64 5 HIS B N 1
ATOM 1046 C CA . HIS B 1 5 ? -40.562 -3.939 8.133 1 64 5 HIS B CA 1
ATOM 1047 C C . HIS B 1 5 ? -39.281 -4.012 8.945 1 64 5 HIS B C 1
ATOM 1049 O O . HIS B 1 5 ? -38.281 -3.408 8.578 1 64 5 HIS B O 1
ATOM 1055 N N . GLN B 1 6 ? -39.406 -4.93 10.031 1 68.31 6 GLN B N 1
ATOM 1056 C CA . GLN B 1 6 ? -38.25 -5.062 10.898 1 68.31 6 GLN B CA 1
ATOM 1057 C C . GLN B 1 6 ? -37.062 -5.738 10.172 1 68.31 6 GLN B C 1
ATOM 1059 O O . GLN B 1 6 ? -35.938 -5.328 10.32 1 68.31 6 GLN B O 1
ATOM 1064 N N . SER B 1 7 ? -37.5 -6.633 9.211 1 76.88 7 SER B N 1
ATOM 1065 C CA . SER B 1 7 ? -36.469 -7.363 8.492 1 76.88 7 SER B CA 1
ATOM 1066 C C . SER B 1 7 ? -35.781 -6.469 7.469 1 76.88 7 SER B C 1
ATOM 1068 O O . SER B 1 7 ? -34.562 -6.488 7.352 1 76.88 7 SER B O 1
ATOM 1070 N N . GLU B 1 8 ? -36.625 -5.633 6.883 1 78.62 8 GLU B N 1
ATOM 1071 C CA . GLU B 1 8 ? -36.062 -4.727 5.883 1 78.62 8 GLU B CA 1
ATOM 1072 C C . GLU B 1 8 ? -35.156 -3.691 6.523 1 78.62 8 GLU B C 1
ATOM 1074 O O . GLU B 1 8 ? -34.094 -3.365 5.977 1 78.62 8 GLU B O 1
ATOM 1079 N N . GLY B 1 9 ? -35.594 -3.246 7.695 1 81.62 9 GLY B N 1
ATOM 1080 C CA . GLY B 1 9 ? -34.75 -2.309 8.438 1 81.62 9 GLY B CA 1
ATOM 1081 C C . GLY B 1 9 ? -33.406 -2.891 8.844 1 81.62 9 GLY B C 1
ATOM 1082 O O . GLY B 1 9 ? -32.375 -2.229 8.719 1 81.62 9 GLY B O 1
ATOM 1083 N N . ASN B 1 10 ? -33.5 -4.105 9.25 1 88.44 10 ASN B N 1
ATOM 1084 C CA . ASN B 1 10 ? -32.281 -4.781 9.633 1 88.44 10 ASN B CA 1
ATOM 1085 C C . ASN B 1 10 ? -31.297 -4.898 8.461 1 88.44 10 ASN B C 1
ATOM 1087 O O . ASN B 1 10 ? -30.109 -4.633 8.602 1 88.44 10 ASN B O 1
ATOM 1091 N N . TRP B 1 11 ? -31.781 -5.223 7.293 1 90.06 11 TRP B N 1
ATOM 1092 C CA . TRP B 1 11 ? -30.938 -5.348 6.109 1 90.06 11 TRP B CA 1
ATOM 1093 C C . TRP B 1 11 ? -30.391 -3.992 5.68 1 90.06 11 TRP B C 1
ATOM 1095 O O . TRP B 1 11 ? -29.25 -3.893 5.227 1 90.06 11 TRP B O 1
ATOM 1105 N N . THR B 1 12 ? -31.203 -2.973 5.805 1 89.31 12 THR B N 1
ATOM 1106 C CA . THR B 1 12 ? -30.734 -1.627 5.48 1 89.31 12 THR B CA 1
ATOM 1107 C C . THR B 1 12 ? -29.578 -1.22 6.391 1 89.31 12 THR B C 1
ATOM 1109 O O . THR B 1 12 ? -28.594 -0.65 5.93 1 89.31 12 THR B O 1
ATOM 1112 N N . PHE B 1 13 ? -29.781 -1.537 7.641 1 94.31 13 PHE B N 1
ATOM 1113 C CA . PHE B 1 13 ? -28.719 -1.232 8.594 1 94.31 13 PHE B CA 1
ATOM 1114 C C . PHE B 1 13 ? -27.438 -1.995 8.25 1 94.31 13 PHE B C 1
ATOM 1116 O O . PHE B 1 13 ? -26.344 -1.42 8.242 1 94.31 13 PHE B O 1
ATOM 1123 N N . LYS B 1 14 ? -27.516 -3.256 7.949 1 94.88 14 LYS B N 1
ATOM 1124 C CA . LYS B 1 14 ? -26.359 -4.07 7.586 1 94.88 14 LYS B CA 1
ATOM 1125 C C . LYS B 1 14 ? -25.672 -3.521 6.336 1 94.88 14 LYS B C 1
ATOM 1127 O O . LYS B 1 14 ? -24.438 -3.465 6.273 1 94.88 14 LYS B O 1
ATOM 1132 N N . HIS B 1 15 ? -26.547 -3.188 5.406 1 95.31 15 HIS B N 1
ATOM 1133 C CA . HIS B 1 15 ? -26.016 -2.615 4.172 1 95.31 15 HIS B CA 1
ATOM 1134 C C . HIS B 1 15 ? -25.25 -1.323 4.449 1 95.31 15 HIS B C 1
ATOM 1136 O O . HIS B 1 15 ? -24.156 -1.12 3.924 1 95.31 15 HIS B O 1
ATOM 1142 N N . ALA B 1 16 ? -25.797 -0.502 5.273 1 96.56 16 ALA B N 1
ATOM 1143 C CA . ALA B 1 16 ? -25.172 0.767 5.621 1 96.56 16 ALA B CA 1
ATOM 1144 C C . ALA B 1 16 ? -23.844 0.538 6.34 1 96.56 16 ALA B C 1
ATOM 1146 O O . ALA B 1 16 ? -22.859 1.254 6.098 1 96.56 16 ALA B O 1
ATOM 1147 N N . LYS B 1 17 ? -23.891 -0.378 7.168 1 97.5 17 LYS B N 1
ATOM 1148 C CA . LYS B 1 17 ? -22.672 -0.704 7.914 1 97.5 17 LYS B CA 1
ATOM 1149 C C . LYS B 1 17 ? -21.562 -1.16 6.977 1 97.5 17 LYS B C 1
ATOM 1151 O O . LYS B 1 17 ? -20.422 -0.719 7.105 1 97.5 17 LYS B O 1
ATOM 1156 N N . LEU B 1 18 ? -21.891 -2.072 6.008 1 98 18 LEU B N 1
ATOM 1157 C CA . LEU B 1 18 ? -20.906 -2.541 5.043 1 98 18 LEU B CA 1
AT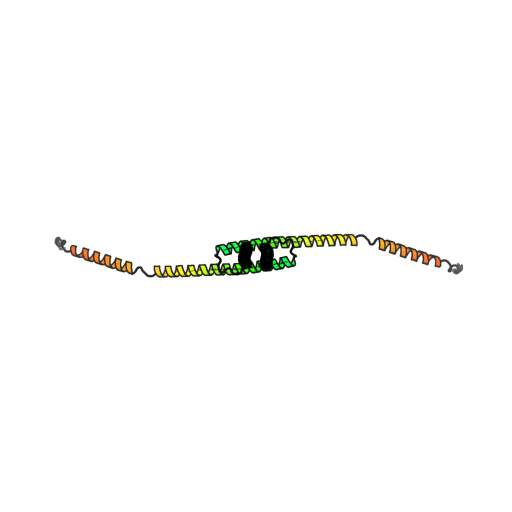OM 1158 C C . LEU B 1 18 ? -20.438 -1.397 4.148 1 98 18 LEU B C 1
ATOM 1160 O O . LEU B 1 18 ? -19.25 -1.321 3.801 1 98 18 LEU B O 1
ATOM 1164 N N . LYS B 1 19 ? -21.328 -0.609 3.855 1 97.88 19 LYS B N 1
ATOM 1165 C CA . LYS B 1 19 ? -20.969 0.55 3.041 1 97.88 19 LYS B CA 1
ATOM 1166 C C . LYS B 1 19 ? -19.969 1.441 3.762 1 97.88 19 LYS B C 1
ATOM 1168 O O . LYS B 1 19 ? -19 1.914 3.156 1 97.88 19 LYS B O 1
ATOM 1173 N N . ALA B 1 20 ? -20.156 1.742 5.02 1 98.31 20 ALA B N 1
ATOM 1174 C CA . ALA B 1 20 ? -19.234 2.545 5.816 1 98.31 20 ALA B CA 1
ATOM 1175 C C . ALA B 1 20 ? -17.859 1.89 5.887 1 98.31 20 ALA B C 1
ATOM 1177 O O . ALA B 1 20 ? -16.828 2.572 5.82 1 98.31 20 ALA B O 1
ATOM 1178 N N . LYS B 1 21 ? -17.844 0.642 6.016 1 98.25 21 LYS B N 1
ATOM 1179 C CA . LYS B 1 21 ? -16.594 -0.093 6.074 1 98.25 21 LYS B CA 1
ATOM 1180 C C . LYS B 1 21 ? -15.828 0.028 4.758 1 98.25 21 LYS B C 1
ATOM 1182 O O . LYS B 1 21 ? -14.602 0.2 4.758 1 98.25 21 LYS B O 1
ATOM 1187 N N . ILE B 1 22 ? -16.516 -0.112 3.629 1 98.56 22 ILE B N 1
ATOM 1188 C CA . ILE B 1 22 ? -15.898 0.03 2.314 1 98.56 22 ILE B CA 1
ATOM 1189 C C . ILE B 1 22 ? -15.281 1.42 2.182 1 98.56 22 ILE B C 1
ATOM 1191 O O . ILE B 1 22 ? -14.164 1.564 1.677 1 98.56 22 ILE B O 1
ATOM 1195 N N . GLU B 1 23 ? -15.922 2.441 2.646 1 98.25 23 GLU B N 1
ATOM 1196 C CA . GLU B 1 23 ? -15.422 3.809 2.58 1 98.25 23 GLU B CA 1
ATOM 1197 C C . GLU B 1 23 ? -14.133 3.963 3.391 1 98.25 23 GLU B C 1
ATOM 1199 O O . GLU B 1 23 ? -13.18 4.602 2.939 1 98.25 23 GLU B O 1
ATOM 1204 N N . LEU B 1 24 ? -14.172 3.361 4.496 1 98.12 24 LEU B N 1
ATOM 1205 C CA . LEU B 1 24 ? -12.977 3.393 5.336 1 98.12 24 LEU B CA 1
ATOM 1206 C C . LEU B 1 24 ? -11.812 2.67 4.656 1 98.12 24 LEU B C 1
ATOM 1208 O O . LEU B 1 24 ? -10.688 3.172 4.648 1 98.12 24 LEU B O 1
ATOM 1212 N N . MET B 1 25 ? -12.117 1.557 4.09 1 98.19 25 MET B N 1
ATOM 1213 C CA . MET B 1 25 ? -11.094 0.765 3.412 1 98.19 25 MET B CA 1
ATOM 1214 C C . MET B 1 25 ? -10.555 1.5 2.189 1 98.19 25 MET B C 1
ATOM 1216 O O . MET B 1 25 ? -9.359 1.44 1.899 1 98.19 25 MET B O 1
ATOM 1220 N N . GLN B 1 26 ? -11.359 2.162 1.559 1 97.88 26 GLN B N 1
ATOM 1221 C CA . GLN B 1 26 ? -10.945 2.967 0.414 1 97.88 26 GLN B CA 1
ATOM 1222 C C . GLN B 1 26 ? -10.008 4.086 0.843 1 97.88 26 GLN B C 1
ATOM 1224 O O . GLN B 1 26 ? -8.992 4.34 0.185 1 97.88 26 GLN B O 1
ATOM 1229 N N . LYS B 1 27 ? -10.383 4.711 1.885 1 97.94 27 LYS B N 1
ATOM 1230 C CA . LYS B 1 27 ? -9.516 5.758 2.408 1 97.94 27 LYS B CA 1
ATOM 1231 C C . LYS B 1 27 ? -8.148 5.195 2.791 1 97.94 27 LYS B C 1
ATOM 1233 O O . LYS B 1 27 ? -7.113 5.762 2.436 1 97.94 27 LYS B O 1
ATOM 1238 N N . ASN B 1 28 ? -8.156 4.113 3.453 1 98 28 ASN B N 1
ATOM 1239 C CA . ASN B 1 28 ? -6.914 3.461 3.85 1 98 28 ASN B CA 1
ATOM 1240 C C . ASN B 1 28 ? -6.07 3.078 2.639 1 98 28 ASN B C 1
ATOM 1242 O O . ASN B 1 28 ? -4.848 3.217 2.66 1 98 28 ASN B O 1
ATOM 1246 N N . GLN B 1 29 ? -6.797 2.602 1.683 1 98.06 29 GLN B N 1
ATOM 1247 C CA . GLN B 1 29 ? -6.113 2.234 0.448 1 98.06 29 GLN B CA 1
ATOM 1248 C C . GLN B 1 29 ? -5.461 3.453 -0.202 1 98.06 29 GLN B C 1
ATOM 1250 O O . GLN B 1 29 ? -4.328 3.377 -0.681 1 98.06 29 GLN B O 1
ATOM 1255 N N . ARG B 1 30 ? -6.164 4.492 -0.22 1 98 30 ARG B N 1
ATOM 1256 C CA . ARG B 1 30 ? -5.602 5.723 -0.767 1 98 30 ARG B CA 1
ATOM 1257 C C . ARG B 1 30 ? -4.379 6.168 0.029 1 98 30 ARG B C 1
ATOM 1259 O O . ARG B 1 30 ? -3.363 6.555 -0.55 1 98 30 ARG B O 1
ATOM 1266 N N . ASN B 1 31 ? -4.418 6.055 1.283 1 98.25 31 ASN B N 1
ATOM 1267 C CA . ASN B 1 31 ? -3.275 6.398 2.119 1 98.25 31 ASN B CA 1
ATOM 1268 C C . ASN B 1 31 ? -2.068 5.516 1.812 1 98.25 31 ASN B C 1
ATOM 1270 O O . ASN B 1 31 ? -0.953 6.016 1.656 1 98.25 31 ASN B O 1
ATOM 1274 N N . LEU B 1 32 ? -2.346 4.273 1.594 1 98.44 32 LEU B N 1
ATOM 1275 C CA . LEU B 1 32 ? -1.278 3.336 1.269 1 98.44 32 LEU B CA 1
ATOM 1276 C C . LEU B 1 32 ? -0.679 3.645 -0.099 1 98.44 32 LEU B C 1
ATOM 1278 O O . LEU B 1 32 ? 0.486 3.334 -0.356 1 98.44 32 LEU B O 1
ATOM 1282 N N . MET B 1 33 ? -1.459 4.309 -0.909 1 98.12 33 MET B N 1
ATOM 1283 C CA . MET B 1 33 ? -0.993 4.676 -2.244 1 98.12 33 MET B CA 1
ATOM 1284 C C . MET B 1 33 ? -0.34 6.051 -2.234 1 98.12 33 MET B C 1
ATOM 1286 O O . MET B 1 33 ? 0.083 6.551 -3.279 1 98.12 33 MET B O 1
ATOM 1290 N N . GLY B 1 34 ? -0.267 6.621 -1.085 1 98.56 34 GLY B N 1
ATOM 1291 C CA . GLY B 1 34 ? 0.353 7.93 -0.945 1 98.56 34 GLY B CA 1
ATOM 1292 C C . GLY B 1 34 ? -0.574 9.07 -1.314 1 98.56 34 GLY B C 1
ATOM 1293 O O . GLY B 1 34 ? -0.115 10.156 -1.671 1 98.56 34 GLY B O 1
ATOM 1294 N N . GLU B 1 35 ? -1.854 8.805 -1.315 1 98.06 35 GLU B N 1
ATOM 1295 C CA . GLU B 1 35 ? -2.865 9.805 -1.64 1 98.06 35 GLU B CA 1
ATOM 1296 C C . GLU B 1 35 ? -3.682 10.188 -0.407 1 98.06 35 GLU B C 1
ATOM 1298 O O . GLU B 1 35 ? -3.707 9.445 0.579 1 98.06 35 GLU B O 1
ATOM 1303 N N . ASP B 1 36 ? -4.305 11.375 -0.474 1 97.5 36 ASP B N 1
ATOM 1304 C CA . ASP B 1 36 ? -5.211 11.859 0.564 1 97.5 36 ASP B CA 1
ATOM 1305 C C . ASP B 1 36 ? -4.531 11.844 1.934 1 97.5 36 ASP B C 1
ATOM 1307 O O . ASP B 1 36 ? -5.082 11.305 2.898 1 97.5 36 ASP B O 1
ATOM 1311 N N . LEU B 1 37 ? -3.406 12.422 1.997 1 98 37 LEU B N 1
ATOM 1312 C CA . LEU B 1 37 ? -2.578 12.414 3.199 1 98 37 LEU B CA 1
ATOM 1313 C C . LEU B 1 37 ? -2.695 13.734 3.949 1 98 37 LEU B C 1
ATOM 1315 O O . LEU B 1 37 ? -2.076 13.914 5 1 98 37 LEU B O 1
ATOM 1319 N N . ASP B 1 38 ? -3.516 14.648 3.455 1 95.56 38 ASP B N 1
ATOM 1320 C CA . ASP B 1 38 ? -3.58 16.016 3.947 1 95.56 38 ASP B CA 1
ATOM 1321 C C . ASP B 1 38 ? -4.07 16.062 5.395 1 95.56 38 ASP B C 1
ATOM 1323 O O . ASP B 1 38 ? -3.717 16.969 6.148 1 95.56 38 ASP B O 1
ATOM 1327 N N . SER B 1 39 ? -4.863 15.141 5.75 1 94.38 39 SER B N 1
ATOM 1328 C CA . SER B 1 39 ? -5.473 15.148 7.074 1 94.38 39 SER B CA 1
ATOM 1329 C C . SER B 1 39 ? -4.59 14.43 8.094 1 94.38 39 SER B C 1
ATOM 1331 O O . SER B 1 39 ? -4.902 14.398 9.281 1 94.38 39 SER B O 1
ATOM 1333 N N . MET B 1 40 ? -3.436 13.922 7.75 1 95.94 40 MET B N 1
ATOM 1334 C CA . MET B 1 40 ? -2.604 13.109 8.633 1 95.94 40 MET B CA 1
ATOM 1335 C C . MET B 1 40 ? -1.558 13.961 9.344 1 95.94 40 MET B C 1
ATOM 1337 O O . MET B 1 40 ? -1.01 14.898 8.75 1 95.94 40 MET B O 1
ATOM 1341 N N . SER B 1 41 ? -1.26 13.578 10.523 1 96.12 41 SER B N 1
ATOM 1342 C CA . SER B 1 41 ? -0.181 14.195 11.289 1 96.12 41 SER B CA 1
ATOM 1343 C C . SER B 1 41 ? 1.18 13.656 10.859 1 96.12 41 SER B C 1
ATOM 1345 O O . SER B 1 41 ? 1.259 12.633 10.172 1 96.12 41 SER B O 1
ATOM 1347 N N . ILE B 1 42 ? 2.225 14.289 11.273 1 96.5 42 ILE B N 1
ATOM 1348 C CA . ILE B 1 42 ? 3.582 13.859 10.945 1 96.5 42 ILE B CA 1
ATOM 1349 C C . ILE B 1 42 ? 3.84 12.469 11.523 1 96.5 42 ILE B C 1
ATOM 1351 O O . ILE B 1 42 ? 4.5 11.648 10.891 1 96.5 42 ILE B O 1
ATOM 1355 N N . LYS B 1 43 ? 3.383 12.297 12.703 1 97.44 43 LYS B N 1
ATOM 1356 C CA . LYS B 1 43 ? 3.541 10.984 13.328 1 97.44 43 LYS B CA 1
ATOM 1357 C C . LYS B 1 43 ? 2.854 9.898 12.508 1 97.44 43 LYS B C 1
ATOM 1359 O O . LYS B 1 43 ? 3.418 8.82 12.297 1 97.44 43 LYS B O 1
ATOM 1364 N N . GLU B 1 44 ? 1.671 10.203 12.094 1 97.94 44 GLU B N 1
ATOM 1365 C CA . GLU B 1 44 ? 0.93 9.273 11.258 1 97.94 44 GLU B CA 1
ATOM 1366 C C . GLU B 1 44 ? 1.644 9.039 9.93 1 97.94 44 GLU B C 1
ATOM 1368 O O . GLU B 1 44 ? 1.685 7.918 9.422 1 97.94 44 GLU B O 1
ATOM 1373 N N . LEU B 1 45 ? 2.17 10.008 9.375 1 98.31 45 LEU B N 1
ATOM 1374 C CA . LEU B 1 45 ? 2.924 9.906 8.125 1 98.31 45 LEU B CA 1
ATOM 1375 C C . LEU B 1 45 ? 4.152 9.016 8.312 1 98.31 45 LEU B C 1
ATOM 1377 O O . LEU B 1 45 ? 4.441 8.164 7.465 1 98.31 45 LEU B O 1
ATOM 1381 N N . LEU B 1 46 ? 4.77 9.211 9.391 1 98 46 LEU B N 1
ATOM 1382 C CA . LEU B 1 46 ? 5.941 8.398 9.695 1 98 46 LEU B CA 1
ATOM 1383 C C . LEU B 1 46 ? 5.559 6.93 9.852 1 98 46 LEU B C 1
ATOM 1385 O O . LEU B 1 46 ? 6.262 6.047 9.344 1 98 46 LEU B O 1
ATOM 1389 N N . ASN B 1 47 ? 4.566 6.688 10.539 1 98.5 47 ASN B N 1
ATOM 1390 C CA . ASN B 1 47 ? 4.082 5.32 10.711 1 98.5 47 ASN B CA 1
ATOM 1391 C C . ASN B 1 47 ? 3.703 4.691 9.375 1 98.5 47 ASN B C 1
ATOM 1393 O O . ASN B 1 47 ? 4.059 3.543 9.102 1 98.5 47 ASN B O 1
ATOM 1397 N N . LEU B 1 48 ? 3.016 5.391 8.609 1 98.5 48 LEU B N 1
ATOM 1398 C CA . LEU B 1 48 ? 2.613 4.922 7.293 1 98.5 48 LEU B CA 1
ATOM 1399 C C . LEU B 1 48 ? 3.834 4.629 6.426 1 98.5 48 LEU B C 1
ATOM 1401 O O . LEU B 1 48 ? 3.869 3.621 5.715 1 98.5 48 LEU B O 1
ATOM 1405 N N . GLU B 1 49 ? 4.812 5.48 6.453 1 98.69 49 GLU B N 1
ATOM 1406 C CA . GLU B 1 49 ? 6.059 5.285 5.719 1 98.69 49 GLU B CA 1
ATOM 1407 C C . GLU B 1 49 ? 6.738 3.979 6.121 1 98.69 49 GLU B C 1
ATOM 1409 O O . GLU B 1 49 ? 7.18 3.211 5.266 1 98.69 49 GLU B O 1
ATOM 1414 N N . GLN B 1 50 ? 6.84 3.758 7.363 1 98.69 50 GLN B N 1
ATOM 1415 C CA . GLN B 1 50 ? 7.418 2.518 7.867 1 98.69 50 GLN B CA 1
ATOM 1416 C C . GLN B 1 50 ? 6.633 1.305 7.375 1 98.69 50 GLN B C 1
ATOM 1418 O O . GLN B 1 50 ? 7.223 0.281 7.02 1 98.69 50 GLN B O 1
ATOM 1423 N N . GLN B 1 51 ? 5.332 1.446 7.395 1 98.69 51 GLN B N 1
ATOM 1424 C CA . GLN B 1 51 ? 4.48 0.36 6.918 1 98.69 51 GLN B CA 1
ATOM 1425 C C . GLN B 1 51 ? 4.75 0.058 5.445 1 98.69 51 GLN B C 1
ATOM 1427 O O . GLN B 1 51 ? 4.949 -1.1 5.07 1 98.69 51 GLN B O 1
ATOM 1432 N N . ILE B 1 52 ? 4.809 1.06 4.605 1 98.81 52 ILE B N 1
ATOM 1433 C CA . ILE B 1 52 ? 5.008 0.893 3.17 1 98.81 52 ILE B CA 1
ATOM 1434 C C . ILE B 1 52 ? 6.418 0.38 2.9 1 98.81 52 ILE B C 1
ATOM 1436 O O . ILE B 1 52 ? 6.625 -0.463 2.023 1 98.81 52 ILE B O 1
ATOM 1440 N N . GLU B 1 53 ? 7.355 0.783 3.68 1 98.81 53 GLU B N 1
ATOM 1441 C CA . GLU B 1 53 ? 8.727 0.285 3.557 1 98.81 53 GLU B CA 1
ATOM 1442 C C . GLU B 1 53 ? 8.797 -1.204 3.879 1 98.81 53 GLU B C 1
ATOM 1444 O O . GLU B 1 53 ? 9.469 -1.964 3.178 1 98.81 53 GLU B O 1
ATOM 1449 N N . THR B 1 54 ? 8.156 -1.566 4.949 1 98.88 54 THR B N 1
ATOM 1450 C CA . THR B 1 54 ? 8.109 -2.973 5.332 1 98.88 54 THR B CA 1
ATOM 1451 C C . THR B 1 54 ? 7.438 -3.809 4.25 1 98.88 54 THR B C 1
ATOM 1453 O O . THR B 1 54 ? 7.918 -4.887 3.898 1 98.88 54 THR B O 1
ATOM 1456 N N . ALA B 1 55 ? 6.363 -3.289 3.67 1 98.81 55 ALA B N 1
ATOM 1457 C CA . ALA B 1 55 ? 5.652 -3.963 2.588 1 98.81 55 ALA B CA 1
ATOM 1458 C C . ALA B 1 55 ? 6.559 -4.16 1.375 1 98.81 55 ALA B C 1
ATOM 1460 O O . ALA B 1 55 ? 6.594 -5.242 0.787 1 98.81 55 ALA B O 1
ATOM 1461 N N . LEU B 1 56 ? 7.25 -3.145 1.034 1 98.75 56 LEU B N 1
ATOM 1462 C CA . LEU B 1 56 ? 8.164 -3.191 -0.104 1 98.75 56 LEU B CA 1
ATOM 1463 C C . LEU B 1 56 ? 9.25 -4.234 0.116 1 98.75 56 LEU B C 1
ATOM 1465 O O . LEU B 1 56 ? 9.609 -4.973 -0.806 1 98.75 56 LEU B O 1
ATOM 1469 N N . ARG B 1 57 ? 9.688 -4.312 1.303 1 98.75 57 ARG B N 1
ATOM 1470 C CA . ARG B 1 57 ? 10.703 -5.301 1.649 1 98.75 57 ARG B CA 1
ATOM 1471 C C . ARG B 1 57 ? 10.156 -6.719 1.506 1 98.75 57 ARG B C 1
ATOM 1473 O O . ARG B 1 57 ? 10.828 -7.594 0.956 1 98.75 57 ARG B O 1
ATOM 1480 N N . ARG B 1 58 ? 9.016 -6.949 2.055 1 98.69 58 ARG B N 1
ATOM 1481 C CA . ARG B 1 58 ? 8.375 -8.258 1.955 1 98.69 58 ARG B CA 1
ATOM 1482 C C . ARG B 1 58 ? 8.148 -8.641 0.499 1 98.69 58 ARG B C 1
ATOM 1484 O O . ARG B 1 58 ? 8.406 -9.781 0.105 1 98.69 58 ARG B O 1
ATOM 1491 N N . LEU B 1 59 ? 7.707 -7.723 -0.21 1 98.81 59 LEU B N 1
ATOM 1492 C CA . LEU B 1 59 ? 7.422 -7.949 -1.622 1 98.81 59 LEU B CA 1
ATOM 1493 C C . LEU B 1 59 ? 8.695 -8.289 -2.389 1 98.81 59 LEU B C 1
ATOM 1495 O O . LEU B 1 59 ? 8.703 -9.195 -3.223 1 98.81 59 LEU B O 1
ATOM 1499 N N . ARG B 1 60 ? 9.734 -7.547 -2.109 1 98.69 60 ARG B N 1
ATOM 1500 C CA . ARG B 1 60 ? 11.008 -7.793 -2.775 1 98.69 60 ARG B CA 1
ATOM 1501 C C . ARG B 1 60 ? 11.562 -9.164 -2.404 1 98.69 60 ARG B C 1
ATOM 1503 O O . ARG B 1 60 ? 12.07 -9.883 -3.264 1 98.69 60 ARG B O 1
ATOM 1510 N N . LEU B 1 61 ? 11.484 -9.516 -1.206 1 98.31 61 LEU B N 1
ATOM 1511 C CA . LEU B 1 61 ? 11.922 -10.836 -0.759 1 98.31 61 LEU B CA 1
ATOM 1512 C C . LEU B 1 61 ? 11.156 -11.93 -1.49 1 98.31 61 LEU B C 1
ATOM 1514 O O . LEU B 1 61 ? 11.758 -12.891 -1.988 1 98.31 61 LEU B O 1
ATOM 1518 N N . LYS B 1 62 ? 9.875 -11.75 -1.569 1 97.88 62 LYS B N 1
ATOM 1519 C CA . LYS B 1 62 ? 9.031 -12.727 -2.266 1 97.88 62 LYS B CA 1
ATOM 1520 C C . LYS B 1 62 ? 9.367 -12.773 -3.754 1 97.88 62 LYS B C 1
ATOM 1522 O O . LYS B 1 62 ? 9.453 -13.852 -4.344 1 97.88 62 LYS B O 1
ATOM 1527 N N . LYS B 1 63 ? 9.516 -11.625 -4.355 1 98 63 LYS B N 1
ATOM 1528 C CA . LYS B 1 63 ? 9.883 -11.516 -5.766 1 98 63 LYS B CA 1
ATOM 1529 C C . LYS B 1 63 ? 11.195 -12.234 -6.047 1 98 63 LYS B C 1
ATOM 1531 O O . LYS B 1 63 ? 11.289 -13.031 -6.988 1 98 63 LYS B O 1
ATOM 1536 N N . ASP B 1 64 ? 12.156 -12.031 -5.188 1 97.75 64 ASP B N 1
ATOM 1537 C CA . ASP B 1 64 ? 13.469 -12.648 -5.344 1 97.75 64 ASP B CA 1
ATOM 1538 C C . ASP B 1 64 ? 13.383 -14.172 -5.219 1 97.75 64 ASP B C 1
ATOM 1540 O O . ASP B 1 64 ? 13.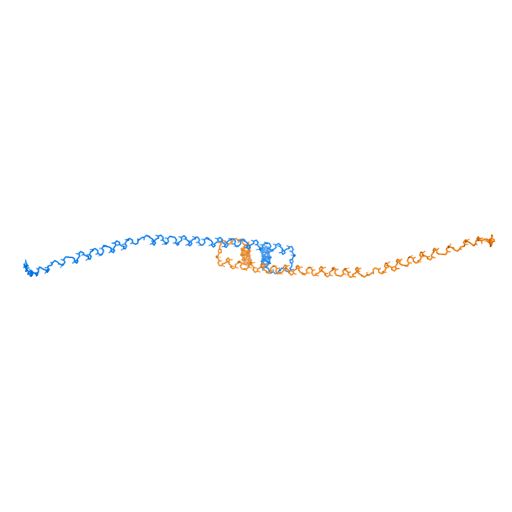969 -14.898 -6.02 1 97.75 64 ASP B O 1
ATOM 1544 N N . LYS B 1 65 ? 12.672 -14.594 -4.301 1 97.75 65 LYS B N 1
ATOM 1545 C CA . LYS B 1 65 ? 12.492 -16.031 -4.102 1 97.75 65 LYS B CA 1
ATOM 1546 C C . LYS B 1 65 ? 11.805 -16.672 -5.305 1 97.75 65 LYS B C 1
ATOM 1548 O O . LYS B 1 65 ? 12.211 -17.734 -5.766 1 97.75 65 LYS B O 1
ATOM 1553 N N . THR B 1 66 ? 10.797 -16.016 -5.75 1 96.94 66 THR B N 1
ATOM 1554 C CA . THR B 1 66 ? 10.039 -16.531 -6.887 1 96.94 66 THR B CA 1
ATOM 1555 C C . THR B 1 66 ? 10.93 -16.625 -8.125 1 96.94 66 THR B C 1
ATOM 1557 O O . THR B 1 66 ? 10.883 -17.625 -8.852 1 96.94 66 THR B O 1
ATOM 1560 N N . LEU B 1 67 ? 11.766 -15.672 -8.336 1 96.25 67 LEU B N 1
ATOM 1561 C CA . LEU B 1 67 ? 12.703 -15.648 -9.453 1 96.25 67 LEU B CA 1
ATOM 1562 C C . LEU B 1 67 ? 13.766 -16.734 -9.297 1 96.25 67 LEU B C 1
ATOM 1564 O O . LEU B 1 67 ? 14.086 -17.438 -10.258 1 96.25 67 LEU B O 1
ATOM 1568 N N . GLN B 1 68 ? 14.258 -16.906 -8.203 1 97.75 68 GLN B N 1
ATOM 1569 C CA . GLN B 1 68 ? 15.242 -17.938 -7.918 1 97.75 68 GLN B CA 1
ATOM 1570 C C . GLN B 1 68 ? 14.664 -19.328 -8.172 1 97.75 68 GLN B C 1
ATOM 1572 O O . GLN B 1 68 ? 15.32 -20.172 -8.781 1 97.75 68 GLN B O 1
ATOM 1577 N N . ASP B 1 69 ? 13.453 -19.562 -7.691 1 96.88 69 ASP B N 1
ATOM 1578 C CA . ASP B 1 69 ? 12.781 -20.828 -7.902 1 96.88 69 ASP B CA 1
ATOM 1579 C C . ASP B 1 69 ? 12.609 -21.125 -9.391 1 96.88 69 ASP B C 1
ATOM 1581 O O . ASP B 1 69 ? 12.828 -22.25 -9.844 1 96.88 69 ASP B O 1
ATOM 1585 N N . LYS B 1 70 ? 12.273 -20.156 -10.125 1 95.88 70 LYS B N 1
ATOM 1586 C CA . LYS B 1 70 ? 12.109 -20.297 -11.57 1 95.88 70 LYS B CA 1
ATOM 1587 C C . LYS B 1 70 ? 13.445 -20.609 -12.242 1 95.88 70 LYS B C 1
ATOM 1589 O O . LYS B 1 70 ? 13.523 -21.469 -13.117 1 95.88 70 LYS B O 1
ATOM 1594 N N . ASN B 1 71 ? 14.445 -19.984 -11.875 1 97.94 71 ASN B N 1
ATOM 1595 C CA . ASN B 1 71 ? 15.789 -20.234 -12.398 1 97.94 71 ASN B CA 1
ATOM 1596 C C . ASN B 1 71 ? 16.25 -21.656 -12.102 1 97.94 71 ASN B C 1
ATOM 1598 O O . ASN B 1 71 ? 16.797 -22.328 -12.977 1 97.94 71 ASN B O 1
ATOM 1602 N N . ASN B 1 72 ? 16 -22.125 -10.883 1 97.62 72 ASN B N 1
ATOM 1603 C CA . ASN B 1 72 ? 16.359 -23.469 -10.492 1 97.62 72 ASN B CA 1
ATOM 1604 C C . ASN B 1 72 ? 15.609 -24.516 -11.312 1 97.62 72 ASN B C 1
ATOM 1606 O O . ASN B 1 72 ? 16.188 -25.531 -11.727 1 97.62 72 ASN B O 1
ATOM 1610 N N . LEU B 1 73 ? 14.383 -24.234 -11.516 1 96.38 73 LEU B N 1
ATOM 1611 C CA . LEU B 1 73 ? 13.57 -25.141 -12.32 1 96.38 73 LEU B CA 1
ATOM 1612 C C . LEU B 1 73 ? 14.086 -25.219 -13.75 1 96.38 73 LEU B C 1
ATOM 1614 O O . LEU B 1 73 ? 14.188 -26.297 -14.32 1 96.38 73 LEU B O 1
ATOM 1618 N N . LEU B 1 74 ? 14.414 -24.062 -14.312 1 96.75 74 LEU B N 1
ATOM 1619 C CA . LEU B 1 74 ? 14.961 -24 -15.664 1 96.75 74 LEU B CA 1
ATOM 1620 C C . LEU B 1 74 ? 16.312 -24.719 -15.742 1 96.75 74 LEU B C 1
ATOM 1622 O O . LEU B 1 74 ? 16.578 -25.422 -16.703 1 96.75 74 LEU B O 1
ATOM 1626 N N . LEU B 1 75 ? 17.125 -24.547 -14.719 1 96.75 75 LEU B N 1
ATOM 1627 C CA . LEU B 1 75 ? 18.438 -25.188 -14.656 1 96.75 75 LEU B CA 1
ATOM 1628 C C . LEU B 1 75 ? 18.297 -26.719 -14.617 1 96.75 75 LEU B C 1
ATOM 1630 O O . LEU B 1 75 ? 19.031 -27.422 -15.305 1 96.75 75 LEU B O 1
ATOM 1634 N N . LYS B 1 76 ? 17.359 -27.203 -13.945 1 96.31 76 LYS B N 1
ATOM 1635 C CA . LYS B 1 76 ? 17.109 -28.641 -13.859 1 96.31 76 LYS B CA 1
ATOM 1636 C C . LYS B 1 76 ? 16.641 -29.188 -15.203 1 96.31 76 LYS B C 1
ATOM 1638 O O . LYS B 1 76 ? 17.047 -30.281 -15.609 1 96.31 76 LYS B O 1
ATOM 1643 N N . GLU B 1 77 ? 15.859 -28.438 -15.867 1 95 77 GLU B N 1
ATOM 1644 C CA . GLU B 1 77 ? 15.359 -28.844 -17.172 1 95 77 GLU B CA 1
ATOM 1645 C C . GLU B 1 77 ? 16.484 -28.922 -18.203 1 95 77 GLU B C 1
ATOM 1647 O O . GLU B 1 77 ? 16.547 -29.859 -19 1 95 77 GLU B O 1
ATOM 1652 N N . ILE B 1 78 ? 17.359 -27.984 -18.203 1 94.62 78 ILE B N 1
ATOM 1653 C CA . ILE B 1 78 ? 18.5 -27.938 -19.125 1 94.62 78 ILE B CA 1
ATOM 1654 C C . ILE B 1 78 ? 19.438 -29.109 -18.844 1 94.62 78 ILE B C 1
ATOM 1656 O O . ILE B 1 78 ? 19.891 -29.781 -19.766 1 94.62 78 ILE B O 1
ATOM 1660 N N . LYS B 1 79 ? 19.641 -29.5 -17.625 1 93.44 79 LYS B N 1
ATOM 1661 C CA . LYS B 1 79 ? 20.5 -30.625 -17.219 1 93.44 79 LYS B CA 1
ATOM 1662 C C . LYS B 1 79 ? 19.906 -31.953 -17.672 1 93.44 79 LYS B C 1
ATOM 1664 O O . LYS B 1 79 ? 20.625 -32.844 -18.109 1 93.44 79 LYS B O 1
ATOM 1669 N N . GLY B 1 80 ? 18.672 -32.062 -17.516 1 90 80 GLY B N 1
ATOM 1670 C CA . GLY B 1 80 ? 18 -33.25 -17.984 1 90 80 GLY B CA 1
ATOM 1671 C C . GLY B 1 80 ? 18.078 -33.469 -19.484 1 90 80 GLY B C 1
ATOM 1672 O O . GLY B 1 80 ? 18.312 -34.562 -19.953 1 90 80 GLY B O 1
ATOM 1673 N N . LYS B 1 81 ? 17.953 -32.344 -20.25 1 90.06 81 LYS B N 1
ATOM 1674 C CA . LYS B 1 81 ? 18.031 -32.406 -21.703 1 90.06 81 LYS B CA 1
ATOM 1675 C C . LYS B 1 81 ? 19.453 -32.656 -22.172 1 90.06 81 LYS B C 1
ATOM 1677 O O . LYS B 1 81 ? 19.672 -33.344 -23.172 1 90.06 81 LYS B O 1
ATOM 1682 N N . GLU B 1 82 ? 20.422 -32.031 -21.453 1 87 82 GLU B N 1
ATOM 1683 C CA . GLU B 1 82 ? 21.828 -32.281 -21.75 1 87 82 GLU B CA 1
ATOM 1684 C C . GLU B 1 82 ? 22.203 -33.75 -21.578 1 87 82 GLU B C 1
ATOM 1686 O O . GLU B 1 82 ? 22.938 -34.312 -22.375 1 87 82 GLU B O 1
ATOM 1691 N N . LYS B 1 83 ? 21.797 -34.469 -20.625 1 84.44 83 LYS B N 1
ATOM 1692 C CA . LYS B 1 83 ? 22.031 -35.906 -20.359 1 84.44 83 LYS B CA 1
ATOM 1693 C C . LYS B 1 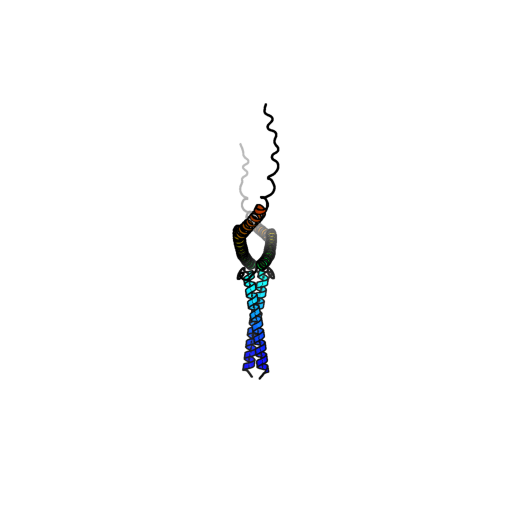83 ? 21.438 -36.781 -21.469 1 84.44 83 LYS B C 1
ATOM 1695 O O . LYS B 1 83 ? 22.031 -37.781 -21.859 1 84.44 83 LYS B O 1
ATOM 1700 N N . VAL B 1 84 ? 20.344 -36.375 -21.969 1 76.44 84 VAL B N 1
ATOM 1701 C CA . VAL B 1 84 ? 19.688 -37.125 -23.031 1 76.44 84 VAL B CA 1
ATOM 1702 C C . VAL B 1 84 ? 20.484 -37 -24.328 1 76.44 84 VAL B C 1
ATOM 1704 O O . VAL B 1 84 ? 20.672 -37.969 -25.062 1 76.44 84 VAL B O 1
ATOM 1707 N N . VAL B 1 85 ? 21.031 -35.781 -24.578 1 73.69 85 VAL B N 1
ATOM 1708 C CA . VAL B 1 85 ? 21.812 -35.531 -25.781 1 73.69 85 VAL B CA 1
ATOM 1709 C C . VAL B 1 85 ? 23.156 -36.25 -25.688 1 73.69 85 VAL B C 1
ATOM 1711 O O . VAL B 1 85 ? 23.672 -36.781 -26.688 1 73.69 85 VAL B O 1
ATOM 1714 N N . GLU B 1 86 ? 23.734 -36.375 -24.5 1 72.06 86 GLU B N 1
ATOM 1715 C CA . GLU B 1 86 ? 24.984 -37.094 -24.281 1 72.06 86 GLU B CA 1
ATOM 1716 C C . GLU B 1 86 ? 24.797 -38.594 -24.422 1 72.06 86 GLU B C 1
ATOM 1718 O O . GLU B 1 86 ? 25.75 -39.312 -24.75 1 72.06 86 GLU B O 1
ATOM 1723 N N . GLN B 1 87 ? 23.703 -39.188 -24.188 1 65.94 87 GLN B N 1
ATOM 1724 C CA . GLN B 1 87 ? 23.484 -40.594 -24.453 1 65.94 87 GLN B CA 1
ATOM 1725 C C . GLN B 1 87 ? 23.578 -40.906 -25.953 1 65.94 87 GLN B C 1
ATOM 1727 O O . GLN B 1 87 ? 22.875 -40.281 -26.75 1 65.94 87 GLN B O 1
ATOM 1732 N N . PRO B 1 88 ? 24.766 -41.344 -26.469 1 58.5 88 PRO B N 1
ATOM 1733 C CA . PRO B 1 88 ? 25.062 -41.625 -27.891 1 58.5 88 PRO B CA 1
ATOM 1734 C C . PRO B 1 88 ? 23.891 -42.219 -28.656 1 58.5 88 PRO B C 1
ATOM 1736 O O . PRO B 1 88 ? 23.078 -42.938 -28.062 1 58.5 88 PRO B O 1
ATOM 1739 N N . ARG B 1 89 ? 23.391 -41.531 -29.625 1 60.56 89 ARG B N 1
ATOM 1740 C CA . ARG B 1 89 ? 22.562 -42.156 -30.656 1 60.56 89 ARG B CA 1
ATOM 1741 C C . ARG B 1 89 ? 23.078 -43.562 -30.984 1 60.56 89 ARG B C 1
ATOM 1743 O O . ARG B 1 89 ? 23.75 -43.75 -31.984 1 60.56 89 ARG B O 1
ATOM 1750 N N . VAL B 1 90 ? 23.562 -44.281 -30.094 1 58.81 90 VAL B N 1
ATOM 1751 C CA . VAL B 1 90 ? 24 -45.656 -30.359 1 58.81 90 VAL B CA 1
ATOM 1752 C C . VAL B 1 90 ? 23.031 -46.344 -31.328 1 58.81 90 VAL B C 1
ATOM 1754 O O . VAL B 1 90 ? 23.453 -47.094 -32.219 1 58.81 90 VAL B O 1
ATOM 1757 N N . ASP B 1 91 ? 21.797 -46.094 -31.156 1 59.31 91 ASP B N 1
ATOM 1758 C CA . ASP B 1 91 ? 20.875 -46.781 -32.062 1 59.31 91 ASP B CA 1
ATOM 1759 C C . ASP B 1 91 ? 21.109 -46.344 -33.5 1 59.31 91 ASP B C 1
ATOM 1761 O O . ASP B 1 91 ? 21.016 -47.156 -34.438 1 59.31 91 ASP B O 1
ATOM 1765 N N . GLN B 1 92 ? 21.5 -45.125 -33.719 1 62.28 92 GLN B N 1
ATOM 1766 C CA . GLN B 1 92 ? 21.703 -44.656 -35.094 1 62.28 92 GLN B CA 1
ATOM 1767 C C . GLN B 1 92 ? 23.062 -45.062 -35.625 1 62.28 92 GLN B C 1
ATOM 1769 O O . GLN B 1 92 ? 23.219 -45.344 -36.812 1 62.28 92 GLN B O 1
ATOM 1774 N N . GLN B 1 93 ? 24.016 -45.188 -34.719 1 64.5 93 GLN B N 1
ATOM 1775 C CA . GLN B 1 93 ? 25.344 -45.625 -35.156 1 64.5 93 GLN B CA 1
ATOM 1776 C C . GLN B 1 93 ? 25.359 -47.125 -35.406 1 64.5 93 GLN B C 1
ATOM 1778 O O . GLN B 1 93 ? 26.016 -47.594 -36.344 1 64.5 93 GLN B O 1
ATOM 1783 N N . THR B 1 94 ? 24.641 -47.906 -34.656 1 66.44 94 THR B N 1
ATOM 1784 C CA . THR B 1 94 ? 24.562 -49.344 -34.906 1 66.44 94 THR B CA 1
ATOM 1785 C C . THR B 1 94 ? 23.781 -49.594 -36.219 1 66.44 94 THR B C 1
ATOM 1787 O O . THR B 1 94 ? 24.125 -50.5 -37 1 66.44 94 THR B O 1
ATOM 1790 N N . GLN B 1 95 ? 22.828 -48.75 -36.469 1 66.06 95 GLN B N 1
ATOM 1791 C CA . GLN B 1 95 ? 22.078 -48.938 -37.688 1 66.06 95 GLN B CA 1
ATOM 1792 C C . GLN B 1 95 ? 22.891 -48.469 -38.906 1 66.06 95 GLN B C 1
ATOM 1794 O O . GLN B 1 95 ? 22.828 -49.094 -39.969 1 66.06 95 GLN B O 1
ATOM 1799 N N . GLU B 1 96 ? 23.734 -47.5 -38.75 1 73.31 96 GLU B N 1
ATOM 1800 C CA . GLU B 1 96 ? 24.578 -47.031 -39.844 1 73.31 96 GLU B CA 1
ATOM 1801 C C . GLU B 1 96 ? 25.734 -47.969 -40.094 1 73.31 96 GLU B C 1
ATOM 1803 O O . GLU B 1 96 ? 26.109 -48.219 -41.25 1 73.31 96 GLU B O 1
ATOM 1808 N N . SER B 1 97 ? 26.141 -48.594 -39.031 1 72.44 97 SER B N 1
ATOM 1809 C CA . SER B 1 97 ? 27.219 -49.594 -39.188 1 72.44 97 SER B CA 1
ATOM 1810 C C . SER B 1 97 ? 26.688 -50.875 -39.812 1 72.44 97 SER B C 1
ATOM 1812 O O . SER B 1 97 ? 27.375 -51.5 -40.625 1 72.44 97 SER B O 1
ATOM 1814 N N . MET B 1 98 ? 25.5 -51.281 -39.625 1 71.5 98 MET B N 1
ATOM 1815 C CA . MET B 1 98 ? 24.891 -52.5 -40.188 1 71.5 98 MET B CA 1
ATOM 1816 C C . MET B 1 98 ? 24.531 -52.312 -41.625 1 71.5 98 MET B C 1
ATOM 1818 O O . MET B 1 98 ? 24.719 -53.219 -42.469 1 71.5 98 MET B O 1
ATOM 1822 N N . VAL B 1 99 ? 24.172 -51.125 -41.969 1 73.44 99 VAL B N 1
ATOM 1823 C CA . VAL B 1 99 ? 23.828 -50.781 -43.344 1 73.44 99 VAL B CA 1
ATOM 1824 C C . VAL B 1 99 ? 25.094 -50.688 -44.188 1 73.44 99 VAL B C 1
ATOM 1826 O O . VAL B 1 99 ? 25.125 -51.094 -45.344 1 73.44 99 VAL B O 1
ATOM 1829 N N . SER B 1 100 ? 26.156 -50.188 -43.688 1 74.19 100 SER B N 1
ATOM 1830 C CA . SER B 1 100 ? 27.422 -50.094 -44.375 1 74.19 100 SER B CA 1
ATOM 1831 C C . SER B 1 100 ? 28.062 -51.469 -44.562 1 74.19 100 SER B C 1
ATOM 1833 O O . SER B 1 100 ? 28.656 -51.75 -45.625 1 74.19 100 SER B O 1
ATOM 1835 N N . PHE B 1 101 ? 27.797 -52.406 -43.656 1 72.75 101 PHE B N 1
ATOM 1836 C CA . PHE B 1 101 ? 28.297 -53.75 -43.75 1 72.75 101 PHE B CA 1
ATOM 1837 C C . PHE B 1 101 ? 27.5 -54.562 -44.781 1 72.75 101 PHE B C 1
ATOM 1839 O O . PHE B 1 101 ? 28.078 -55.312 -45.562 1 72.75 101 PHE B O 1
ATOM 1846 N N . GLN B 1 102 ? 26.25 -54.406 -44.969 1 70.88 102 GLN B N 1
ATOM 1847 C CA . GLN B 1 102 ? 25.422 -55.125 -45.938 1 70.88 102 GLN B CA 1
ATOM 1848 C C . GLN B 1 102 ? 25.703 -54.656 -47.344 1 70.88 102 GLN B C 1
ATOM 1850 O O . GLN B 1 102 ? 25.703 -55.438 -48.312 1 70.88 102 GLN B O 1
ATOM 1855 N N . LEU B 1 103 ? 26.125 -53.438 -47.469 1 73.56 103 LEU B N 1
ATOM 1856 C CA . LEU B 1 103 ? 26.469 -52.875 -48.781 1 73.56 103 LEU B CA 1
ATOM 1857 C C . LEU B 1 103 ? 27.844 -53.344 -49.219 1 73.56 103 LEU B C 1
ATOM 1859 O O . LEU B 1 103 ? 28.047 -53.656 -50.406 1 73.56 103 LEU B O 1
ATOM 1863 N N . ASN B 1 104 ? 28.766 -53.562 -48.344 1 74.69 104 ASN B N 1
ATOM 1864 C CA . ASN B 1 104 ? 30.109 -54.031 -48.688 1 74.69 104 ASN B CA 1
ATOM 1865 C C . ASN B 1 104 ? 30.109 -55.531 -49 1 74.69 104 ASN B C 1
ATOM 1867 O O . ASN B 1 104 ? 30.859 -56 -49.875 1 74.69 104 ASN B O 1
ATOM 1871 N N . LEU B 1 105 ? 29.219 -56.312 -48.5 1 67.12 105 LEU B N 1
ATOM 1872 C CA . LEU B 1 105 ? 29.094 -57.719 -48.812 1 67.12 105 LEU B CA 1
ATOM 1873 C C . LEU B 1 105 ? 28.469 -57.938 -50.188 1 67.12 105 LEU B C 1
ATOM 1875 O O . LEU B 1 105 ? 28.828 -58.906 -50.875 1 67.12 105 LEU B O 1
ATOM 1879 N N . GLY B 1 106 ? 27.688 -57.156 -50.562 1 63.78 106 GLY B N 1
ATOM 1880 C CA . GLY B 1 106 ? 27.062 -57.281 -51.875 1 63.78 106 GLY B CA 1
ATOM 1881 C C . GLY B 1 106 ? 28 -56.906 -53.031 1 63.78 106 GLY B C 1
ATOM 1882 O O . GLY B 1 106 ? 27.953 -57.531 -54.094 1 63.78 106 GLY B O 1
ATOM 1883 N N . LEU B 1 107 ? 28.953 -56.062 -52.812 1 61.22 107 LEU B N 1
ATOM 1884 C CA . LEU B 1 107 ? 29.844 -55.625 -53.906 1 61.22 107 LEU B CA 1
ATOM 1885 C C . LEU B 1 107 ? 31.031 -56.594 -54.062 1 61.22 107 LEU B C 1
ATOM 1887 O O . LEU B 1 107 ? 31.562 -56.75 -55.156 1 61.22 107 LEU B O 1
ATOM 1891 N N . ALA B 1 108 ? 31.5 -57.312 -53.094 1 61.44 108 ALA B N 1
ATOM 1892 C CA . ALA B 1 108 ? 32.656 -58.219 -53.219 1 61.44 108 ALA B CA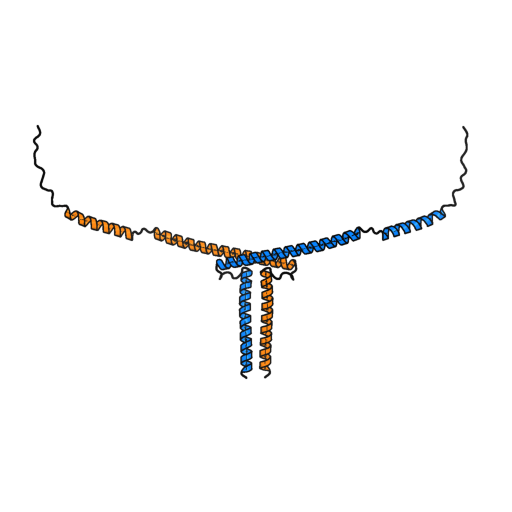 1
ATOM 1893 C C . ALA B 1 108 ? 32.312 -59.438 -54.062 1 61.44 108 ALA B C 1
ATOM 1895 O O . ALA B 1 108 ? 33.188 -60.031 -54.688 1 61.44 108 ALA B O 1
ATOM 1896 N N . SER B 1 109 ? 31.188 -59.969 -54.156 1 57.44 109 SER B N 1
ATOM 1897 C CA . SER B 1 109 ? 30.922 -61.156 -54.938 1 57.44 109 SER B CA 1
ATOM 1898 C C . SER B 1 109 ? 31.125 -60.938 -56.406 1 57.44 109 SER B C 1
ATOM 1900 O O . SER B 1 109 ? 31.375 -61.875 -57.188 1 57.44 109 SER B O 1
ATOM 1902 N N . HIS B 1 110 ? 31.094 -59.781 -56.938 1 53.06 110 HIS B N 1
ATOM 1903 C CA . HIS B 1 110 ? 31.141 -59.688 -58.406 1 53.06 110 HIS B CA 1
ATOM 1904 C C . HIS B 1 110 ? 32.594 -59.594 -58.906 1 53.06 110 HIS B C 1
ATOM 1906 O O . HIS B 1 110 ? 32.812 -59.406 -60.094 1 53.06 110 HIS B O 1
ATOM 1912 N N . VAL B 1 111 ? 33.625 -59.438 -58.125 1 52.34 111 VAL B N 1
ATOM 1913 C CA . VAL B 1 111 ? 34.906 -59.125 -58.719 1 52.34 111 VAL B CA 1
ATOM 1914 C C . VAL B 1 111 ? 35.594 -60.438 -59.188 1 52.34 111 VAL B C 1
ATOM 1916 O O . VAL B 1 111 ? 36.75 -60.406 -59.562 1 52.34 111 VAL B O 1
ATOM 1919 N N . THR B 1 112 ? 35.219 -61.688 -59 1 45.69 112 THR B N 1
ATOM 1920 C CA . THR B 1 112 ? 36.094 -62.844 -59.281 1 45.69 112 THR B CA 1
ATOM 1921 C C . THR B 1 112 ? 36.531 -62.844 -60.75 1 45.69 112 THR B C 1
ATOM 1923 O O . THR B 1 112 ? 37.562 -63.406 -61.094 1 45.69 112 THR B O 1
ATOM 1926 N N . LEU B 1 113 ? 35.75 -62.875 -61.688 1 39.47 113 LEU B N 1
ATOM 1927 C CA . LEU B 1 113 ? 35.938 -63.812 -62.781 1 39.47 113 LEU B CA 1
ATOM 1928 C C . LEU B 1 113 ? 37.125 -63.344 -63.656 1 39.47 113 LEU B C 1
ATOM 1930 O O . LEU B 1 113 ? 37.562 -64.125 -64.5 1 39.47 113 LEU B O 1
ATOM 1934 N N . GLY B 1 114 ? 37.406 -62.125 -64 1 37.62 114 GLY B N 1
ATOM 1935 C CA . GLY B 1 114 ? 37.812 -62.062 -65.375 1 37.62 114 GLY B CA 1
ATOM 1936 C C . GLY B 1 114 ? 39.312 -62.312 -65.562 1 37.62 114 GLY B C 1
ATOM 1937 O O . GLY B 1 114 ? 39.781 -62.5 -66.688 1 37.62 114 GLY B O 1
ATOM 1938 N N . LEU B 1 115 ? 40.219 -62 -64.625 1 39.03 115 LEU B N 1
ATOM 1939 C CA . LEU B 1 115 ? 41.438 -61.531 -65.312 1 39.03 115 LEU B CA 1
ATOM 1940 C C . LEU B 1 115 ? 42.406 -62.656 -65.562 1 39.03 115 LEU B C 1
ATOM 1942 O O . LEU B 1 115 ? 43.594 -62.438 -65.75 1 39.03 115 LEU B O 1
ATOM 1946 N N . HIS B 1 116 ? 42.094 -64 -65.625 1 38.09 116 HIS B N 1
ATOM 1947 C CA . HIS B 1 116 ? 43.219 -64.938 -65.625 1 38.09 116 HIS B CA 1
ATOM 1948 C C . HIS B 1 116 ? 44.125 -64.688 -66.812 1 38.09 116 HIS B C 1
ATOM 1950 O O . HIS B 1 116 ? 45.219 -65.25 -66.938 1 38.09 116 HIS B O 1
ATOM 1956 N N . LYS B 1 117 ? 43.906 -64.125 -67.938 1 35.84 117 LYS B N 1
ATOM 1957 C CA . LYS B 1 117 ? 44.562 -64.812 -69.062 1 35.84 117 LYS B CA 1
ATOM 1958 C C . LYS B 1 117 ? 46.031 -64.375 -69.125 1 35.84 117 LYS B C 1
ATOM 1960 O O . LYS B 1 117 ? 46.875 -65.125 -69.688 1 35.84 117 LYS B O 1
ATOM 1965 N N . SER B 1 118 ? 46.531 -63.125 -68.75 1 31.08 118 SER B N 1
ATOM 1966 C CA . SER B 1 118 ? 47.469 -62.719 -69.812 1 31.08 118 SER B CA 1
ATOM 1967 C C . SER B 1 118 ? 48.781 -63.438 -69.625 1 31.08 118 SER B C 1
ATOM 1969 O O . SER B 1 118 ? 49.312 -64 -70.625 1 31.08 118 SER B O 1
ATOM 1971 N N . CYS B 1 119 ? 49.812 -63.031 -68.625 1 36.47 119 CYS B N 1
ATOM 1972 C CA . CYS B 1 119 ? 51.062 -62.5 -69.188 1 36.47 119 CYS B CA 1
ATOM 1973 C C . CYS B 1 119 ? 52.094 -63.625 -69.312 1 36.47 119 CYS B C 1
ATOM 1975 O O . CYS B 1 119 ? 52.281 -64.438 -68.438 1 36.47 119 CYS B O 1
ATOM 1977 N N . SER B 1 120 ? 52.594 -63.812 -70.625 1 35.91 120 SER B N 1
ATOM 1978 C CA . SER B 1 120 ? 53.531 -64.625 -71.375 1 35.91 120 SER B CA 1
ATOM 1979 C C . SER B 1 120 ? 54.938 -64.625 -70.75 1 35.91 120 SER B C 1
ATOM 1981 O O . SER B 1 120 ? 55.312 -63.625 -70.062 1 35.91 120 SER B O 1
ATOM 1983 N N . LEU B 1 121 ? 55.719 -65.688 -70.75 1 34.84 121 LEU B N 1
ATOM 1984 C CA . LEU B 1 121 ? 56.906 -66.438 -70.25 1 34.84 121 LEU B CA 1
ATOM 1985 C C . LEU B 1 121 ? 58.188 -65.75 -70.688 1 34.84 121 LEU B C 1
ATOM 1987 O O . LEU B 1 121 ? 59.281 -66.25 -70.438 1 34.84 121 LEU B O 1
ATOM 1991 N N . ASN B 1 122 ? 58.188 -64.5 -71.375 1 38 122 ASN B N 1
ATOM 1992 C CA . ASN B 1 122 ? 59.406 -64.375 -72.188 1 38 122 ASN B CA 1
ATOM 1993 C C . ASN B 1 122 ? 60.656 -64.125 -71.312 1 38 122 ASN B C 1
ATOM 1995 O O . ASN B 1 122 ? 60.719 -63.125 -70.625 1 38 122 ASN B O 1
ATOM 1999 N N . TRP B 1 123 ? 61.281 -65.062 -70.562 1 32.81 123 TRP B N 1
ATOM 2000 C CA . TRP B 1 123 ? 62.5 -64.938 -69.75 1 32.81 123 TRP B CA 1
ATOM 2001 C C . TRP B 1 123 ? 63.688 -64.5 -70.562 1 32.81 123 TRP B C 1
ATOM 2003 O O . TRP B 1 123 ? 64.812 -64.438 -70.062 1 32.81 123 TRP B O 1
ATOM 2013 N N . VAL B 1 124 ? 63.781 -63.875 -71.875 1 36.88 124 VAL B N 1
ATOM 2014 C CA . VAL B 1 124 ? 65.062 -64 -72.562 1 36.88 124 VAL B CA 1
ATOM 2015 C C . VAL B 1 124 ? 66.062 -63 -71.938 1 36.88 124 VAL B C 1
ATOM 2017 O O . VAL B 1 124 ? 65.875 -61.781 -72.062 1 36.88 124 VAL B O 1
ATOM 2020 N N . ASP B 1 125 ? 66.75 -62.312 -71.125 1 26.22 125 ASP B N 1
ATOM 2021 C CA . ASP B 1 125 ? 67.375 -61.062 -71.625 1 26.22 125 ASP B CA 1
ATOM 2022 C C . ASP B 1 125 ? 68.312 -61.344 -72.75 1 26.22 125 ASP 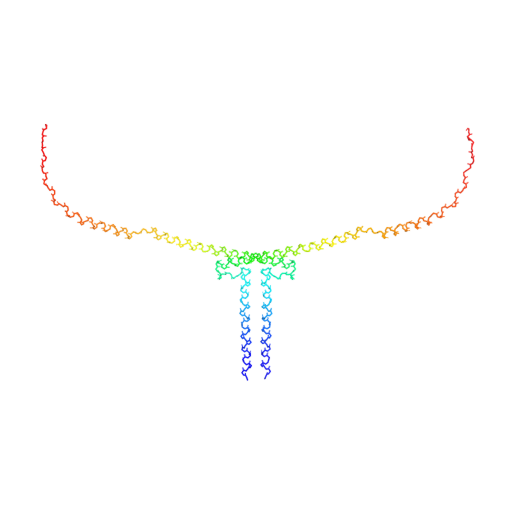B C 1
ATOM 2024 O O . ASP B 1 125 ? 68.75 -62.469 -73 1 26.22 125 ASP B O 1
ATOM 2028 N N . PRO B 1 126 ? 69.312 -60.156 -73.875 1 30.28 126 PRO B N 1
ATOM 2029 C CA . PRO B 1 126 ? 70.75 -60.25 -73.562 1 30.28 126 PRO B CA 1
ATOM 2030 C C . PRO B 1 126 ? 71.062 -60.5 -72.062 1 30.28 126 PRO B C 1
ATOM 2032 O O . PRO B 1 126 ? 70.188 -60.219 -71.25 1 30.28 126 PRO B O 1
#

Foldseek 3Di:
DPVVVVVVVVVVVVVVVVVVVVVVVVVVVCVLVVHPCVVPDPVRNVVSVVVNVVVVVVVVVVVVVVVVVVVVVVVVVVVVVVVVVPPPVVVVVVVVVVVVVVVVVVPVVPPPDDDPDDPDDDPPDD/DVVVVVVVVVVVVVVVVVVVVVVVVVVVVCVLVVHPCVVDDPVRNVVSVVVNVVVVVVVVVVVVVVVVVVVVVVVVVVVVVVVVVPPPVVVVVVVVVVVVVVVVVVVVVPPPDDDPDDDDDPPDDD

Organism: Ambrosia artemisiifolia (NCBI:txid4212)

Radius of gyration: 53.15 Å; Cα contacts (8 Å, |Δi|>4): 105; chains: 2; bounding box: 118×151×135 Å

Solvent-accessible surface area (backbone atoms only — not comparable to full-atom values): 14422 Å² total; per-residue (Å²): 124,65,66,58,52,52,50,47,49,50,44,51,48,52,40,51,52,51,50,53,50,48,55,52,50,50,50,53,50,34,41,67,52,34,34,89,57,85,88,54,50,70,68,54,49,51,52,50,48,52,51,52,52,51,7,52,49,42,37,48,52,50,52,52,50,53,50,50,52,50,51,52,54,52,51,53,52,52,53,55,53,50,56,57,66,65,52,68,64,49,72,58,49,54,50,51,52,52,52,55,50,57,55,54,59,64,58,60,71,71,66,71,74,74,72,74,69,87,78,72,88,81,74,83,73,128,124,63,65,57,53,52,50,46,48,51,44,50,51,53,39,49,52,51,49,54,51,48,53,50,50,48,50,52,49,35,42,68,52,33,34,89,58,84,87,55,50,70,67,54,49,51,53,49,51,53,50,52,50,52,9,52,49,43,38,48,54,51,51,51,51,54,51,49,52,50,50,52,54,53,52,52,52,53,52,55,52,50,53,58,66,65,50,67,62,50,71,57,50,54,50,51,52,52,52,54,50,57,53,54,59,64,59,60,71,72,69,71,75,74,76,76,76,72,92,79,79,82,76,71,77,139